Protein AF-A0A8X6FE04-F1 (afdb_monomer_lite)

Foldseek 3Di:
DPPPDDDDDDPVVPVPDDPDDDPPQPDDDDDDWAFPDDDDPPDDGDTDDAFPLPDFAQQLPDKDKDKDWDDDPVRHWADPPDLDFDAALQQFLVDQKDWDADPNRTPDIDGRRNVVVVVCLVPDDPVCQVPQSVLSLHDDWDPPQSVPSDQDPPDPNDTPSSNVRRVQRHRRDIRIHMHHRPTPVSPDPDTHRGD

Organism: Trichonephila clavata (NCBI:txid2740835)

Radius of gyration: 21.27 Å; chains: 1; bounding box: 54×31×67 Å

Sequence (195 aa):
MDSRACACVKSELDLFNVNPVQLSTEDSSFTEIFPVASLSDKTPIEFYVSGSGEHYLDLAHTLLHLQVKIKKRNGTILGAPDQVAPINYLLNTLFSECSVTLNDKQVSSQANYSYRCIFDALLSPRAVQESMLTSGLFYKDAASKHESVELANGSDNINPGYQTRYNICKDSKLIDMIGPLHFDLGNQSKCLINW

pLDDT: mean 88.5, std 8.79, range [52.41, 97.31]

Secondary structure (DSSP, 8-state):
--TTPPP---GGG-TTPPPP---S----------BSS---TTS---B-----SSS-B-STT-EEEEEE----TTSPPP-TT----PPTTHHHHT-SEEEEEETTEEEEEEETHHHHHHHHHHHS-HHHHHTGGGGGT--PPPTT-TT----STT-TT--HHHHHHHHHHGGG--EEEEEE---GGGGSSSPBP--

Structure (mmCIF, N/CA/C/O backbone):
data_AF-A0A8X6FE04-F1
#
_entry.id   AF-A0A8X6FE04-F1
#
loop_
_atom_site.group_PDB
_atom_site.id
_atom_site.type_symbol
_atom_site.label_atom_id
_atom_site.label_alt_id
_atom_site.label_comp_id
_atom_site.label_asym_id
_atom_site.label_entity_id
_atom_site.label_seq_id
_atom_site.pdbx_PDB_ins_code
_atom_site.Cartn_x
_atom_site.Cartn_y
_atom_site.Cartn_z
_atom_site.occupancy
_atom_site.B_iso_or_equiv
_atom_site.auth_seq_id
_atom_site.auth_comp_id
_atom_site.auth_asym_id
_atom_site.auth_atom_id
_atom_site.pdbx_PDB_model_num
ATOM 1 N N . MET A 1 1 ? -13.273 11.107 40.635 1.00 53.75 1 MET A N 1
ATOM 2 C CA . MET A 1 1 ? -12.696 9.918 39.974 1.00 53.75 1 MET A CA 1
ATOM 3 C C . MET A 1 1 ? -13.856 9.103 39.443 1.00 53.75 1 MET A C 1
ATOM 5 O O . MET A 1 1 ? -14.821 8.944 40.181 1.00 53.75 1 MET A O 1
ATOM 9 N N . ASP A 1 2 ? -13.817 8.695 38.174 1.00 61.03 2 ASP A N 1
ATOM 10 C CA . ASP A 1 2 ? -14.866 7.842 37.609 1.00 61.03 2 ASP A CA 1
ATOM 11 C C . ASP A 1 2 ? -14.917 6.534 38.410 1.00 61.03 2 ASP A C 1
ATOM 13 O O . ASP A 1 2 ? -13.903 5.854 38.553 1.00 61.03 2 ASP A O 1
ATOM 17 N N . SER A 1 3 ? -16.088 6.202 38.955 1.00 62.00 3 SER A N 1
ATOM 18 C CA . SER A 1 3 ? -16.337 4.972 39.722 1.00 62.00 3 SER A CA 1
ATOM 19 C C . SER A 1 3 ? -16.039 3.680 38.947 1.00 62.00 3 SER A C 1
ATOM 21 O O . SER A 1 3 ? -16.000 2.609 39.543 1.00 62.00 3 SER A O 1
ATOM 23 N N . ARG A 1 4 ? -15.842 3.777 37.626 1.00 70.44 4 ARG A N 1
ATOM 24 C CA . ARG A 1 4 ? -15.500 2.664 36.730 1.00 70.44 4 ARG A CA 1
ATOM 25 C C . ARG A 1 4 ? -14.011 2.584 36.387 1.00 70.44 4 ARG A C 1
ATOM 27 O O . ARG A 1 4 ? -13.603 1.651 35.702 1.00 70.44 4 ARG A O 1
ATOM 34 N N . ALA A 1 5 ? -13.201 3.556 36.806 1.00 64.31 5 ALA A N 1
ATOM 35 C CA . ALA A 1 5 ? -11.782 3.572 36.481 1.00 64.31 5 ALA A CA 1
ATOM 36 C C . ALA A 1 5 ? -11.020 2.558 37.348 1.00 64.31 5 ALA A C 1
ATOM 38 O O . ALA A 1 5 ? -10.980 2.675 38.572 1.00 64.31 5 ALA A O 1
ATOM 39 N N . CYS A 1 6 ? -10.398 1.570 36.705 1.00 69.00 6 CYS A N 1
ATOM 40 C CA . CYS A 1 6 ? -9.481 0.641 37.360 1.00 69.00 6 CYS A CA 1
ATOM 41 C C . CYS A 1 6 ? -8.106 1.304 37.541 1.00 69.00 6 CYS A C 1
ATOM 43 O O . CYS A 1 6 ? -7.640 2.024 36.655 1.00 69.00 6 CYS A O 1
ATOM 45 N N . ALA A 1 7 ? -7.447 1.058 38.675 1.00 70.56 7 ALA A N 1
ATOM 46 C CA . ALA A 1 7 ? -6.059 1.465 38.867 1.00 70.56 7 ALA A CA 1
ATOM 47 C C . ALA A 1 7 ? -5.170 0.716 37.860 1.00 70.56 7 ALA A C 1
ATOM 49 O O . ALA A 1 7 ? -5.219 -0.510 37.794 1.00 70.56 7 ALA A O 1
ATOM 50 N N . CYS A 1 8 ? -4.373 1.440 37.068 1.00 69.81 8 CYS A N 1
ATOM 51 C CA . CYS A 1 8 ? -3.447 0.830 36.118 1.00 69.81 8 CYS A CA 1
ATOM 52 C C . CYS A 1 8 ? -1.997 0.943 36.602 1.00 69.81 8 CYS A C 1
ATOM 54 O O . CYS A 1 8 ? -1.583 1.952 37.176 1.00 69.81 8 CYS A O 1
ATOM 56 N N . VAL A 1 9 ? -1.224 -0.108 36.342 1.00 74.88 9 VAL A N 1
ATOM 57 C CA . VAL A 1 9 ? 0.238 -0.101 36.397 1.00 74.88 9 VAL A CA 1
ATOM 58 C C . VAL A 1 9 ? 0.730 -0.119 34.953 1.00 74.88 9 VAL A C 1
ATOM 60 O O . VAL A 1 9 ? 0.087 -0.697 34.076 1.00 74.88 9 VAL A O 1
ATOM 63 N N . LYS A 1 10 ? 1.845 0.561 34.679 1.00 77.50 10 LYS A N 1
ATOM 64 C CA . LYS A 1 10 ? 2.490 0.501 33.364 1.00 77.50 10 LYS A CA 1
ATOM 65 C C . LYS A 1 10 ? 2.835 -0.951 33.039 1.00 77.50 10 LYS A C 1
ATOM 67 O O . LYS A 1 10 ? 3.500 -1.596 33.846 1.00 77.50 10 LYS A O 1
ATOM 72 N N . SER A 1 11 ? 2.429 -1.442 31.871 1.00 73.12 11 SER A N 1
ATOM 73 C CA . SER A 1 11 ? 2.645 -2.840 31.476 1.00 73.12 11 SER A CA 1
ATOM 74 C C . SER A 1 11 ? 4.125 -3.232 31.481 1.00 73.12 11 SER A C 1
ATOM 76 O O . SER A 1 11 ? 4.450 -4.377 31.762 1.00 73.12 11 SER A O 1
ATOM 78 N N . GLU A 1 12 ? 5.039 -2.286 31.243 1.00 78.88 12 GLU A N 1
ATOM 79 C CA . GLU A 1 12 ? 6.488 -2.528 31.282 1.00 78.88 12 GLU A CA 1
ATOM 80 C C . GLU A 1 12 ? 7.047 -2.704 32.706 1.00 78.88 12 GLU A C 1
ATOM 82 O O . GLU A 1 12 ? 8.168 -3.179 32.872 1.00 78.88 12 GLU A O 1
ATOM 87 N N . LEU A 1 13 ? 6.292 -2.301 33.735 1.00 82.75 13 LEU A N 1
ATOM 88 C CA . LEU A 1 13 ? 6.661 -2.443 35.148 1.00 82.75 13 LEU A CA 1
ATOM 89 C C . LEU A 1 13 ? 5.996 -3.659 35.809 1.00 82.75 13 LEU A C 1
ATOM 91 O O . LEU A 1 13 ? 6.357 -4.017 36.929 1.00 82.75 13 LEU A O 1
ATOM 95 N N . ASP A 1 14 ? 5.048 -4.299 35.126 1.00 78.94 14 ASP A N 1
ATOM 96 C CA . ASP A 1 14 ? 4.242 -5.397 35.657 1.00 78.94 14 ASP A CA 1
ATOM 97 C C . ASP A 1 14 ? 4.825 -6.769 35.266 1.00 78.94 14 ASP A C 1
ATOM 99 O O . ASP A 1 14 ? 4.223 -7.578 34.563 1.00 78.94 14 ASP A O 1
ATOM 103 N N . LEU A 1 15 ? 6.068 -7.001 35.706 1.00 75.75 15 LEU A N 1
ATOM 104 C CA . LEU A 1 15 ? 6.941 -8.117 35.298 1.00 75.75 15 LEU A CA 1
ATOM 105 C C . LEU A 1 15 ? 6.440 -9.518 35.689 1.00 75.75 15 LEU A C 1
ATOM 107 O O . LEU A 1 15 ? 6.953 -10.512 35.179 1.00 75.75 15 LEU A O 1
ATOM 111 N N . PHE A 1 16 ? 5.488 -9.605 36.617 1.00 82.56 16 PHE A N 1
ATOM 112 C CA . PHE A 1 16 ? 4.991 -10.871 37.165 1.00 82.56 16 PHE A CA 1
ATOM 113 C C . PHE A 1 16 ? 3.541 -11.153 36.784 1.00 82.56 16 PHE A C 1
ATOM 115 O O . PHE A 1 16 ? 2.966 -12.133 37.264 1.00 82.56 16 PHE A O 1
ATOM 122 N N . ASN A 1 17 ? 2.940 -10.302 35.952 1.00 74.31 17 ASN A N 1
ATOM 123 C CA . ASN A 1 17 ? 1.565 -10.505 35.552 1.00 74.31 17 ASN A CA 1
ATOM 124 C C . ASN A 1 17 ? 1.460 -11.695 34.601 1.00 74.31 17 ASN A C 1
ATOM 126 O O . ASN A 1 17 ? 2.276 -11.885 33.696 1.00 74.31 17 ASN A O 1
ATOM 130 N N . VAL A 1 18 ? 0.437 -12.513 34.818 1.00 76.19 18 VAL A N 1
ATOM 131 C CA . VAL A 1 18 ? 0.114 -13.592 33.892 1.00 76.19 18 VAL A CA 1
ATOM 132 C C . VAL A 1 18 ? -0.520 -12.938 32.674 1.00 76.19 18 VAL A C 1
ATOM 134 O O . VAL A 1 18 ? -1.483 -12.187 32.817 1.00 76.19 18 VAL A O 1
ATOM 137 N N . ASN A 1 19 ? 0.018 -13.214 31.484 1.00 70.50 19 ASN A N 1
ATOM 138 C CA . ASN A 1 19 ? -0.519 -12.647 30.251 1.00 70.50 19 ASN A CA 1
ATOM 139 C C . ASN A 1 19 ? -2.020 -12.968 30.147 1.00 70.50 19 ASN A C 1
ATOM 141 O O . ASN A 1 19 ? -2.379 -14.151 30.127 1.00 70.50 19 ASN A O 1
ATOM 145 N N . PRO A 1 20 ? -2.903 -11.954 30.092 1.00 72.81 20 PRO A N 1
ATOM 146 C CA . PRO A 1 20 ? -4.324 -12.193 29.915 1.00 72.81 20 PRO A CA 1
ATOM 147 C C . PRO A 1 20 ? -4.554 -12.862 28.559 1.00 72.81 20 PRO A C 1
ATOM 149 O O . PRO A 1 20 ? -3.910 -12.525 27.566 1.00 72.81 20 PRO A O 1
ATOM 152 N N . VAL A 1 21 ? -5.481 -13.816 28.520 1.00 75.00 21 VAL A N 1
ATOM 153 C CA . VAL A 1 21 ? -5.843 -14.531 27.293 1.00 75.00 21 VAL A CA 1
ATOM 154 C C . VAL A 1 21 ? -7.187 -13.996 26.806 1.00 75.00 21 VAL A C 1
ATOM 156 O O . VAL A 1 21 ? -8.143 -13.927 27.579 1.00 75.00 21 VAL A O 1
ATOM 159 N N . GLN A 1 22 ? -7.262 -13.596 25.538 1.00 74.25 22 GLN A N 1
ATOM 160 C CA . GLN A 1 22 ? -8.504 -13.150 24.904 1.00 74.25 22 GLN A CA 1
ATOM 161 C C . GLN A 1 22 ? -9.416 -14.364 24.682 1.00 74.25 22 GLN A C 1
ATOM 163 O O . GLN A 1 22 ? -9.080 -15.248 23.901 1.00 74.25 22 GLN A O 1
ATOM 168 N N . LEU A 1 23 ? -10.559 -14.405 25.372 1.00 81.94 23 LEU A N 1
ATOM 169 C CA . LEU A 1 23 ? -11.558 -15.482 25.259 1.00 81.94 23 LEU A CA 1
ATOM 170 C C . LEU A 1 23 ? -12.896 -15.010 24.669 1.00 81.94 23 LEU A C 1
ATOM 172 O O . LEU A 1 23 ? -13.788 -15.820 24.458 1.00 81.94 23 LEU A O 1
ATOM 176 N N . SER A 1 24 ? -13.060 -13.703 24.456 1.00 82.12 24 SER A N 1
ATOM 177 C CA . SER A 1 24 ? -14.331 -13.093 24.048 1.00 82.12 24 SER A CA 1
ATOM 178 C C . SER A 1 24 ? -14.533 -13.008 22.537 1.00 82.12 24 SER A C 1
ATOM 180 O O . SER A 1 24 ? -15.665 -12.862 22.088 1.00 82.12 24 SER A O 1
ATOM 182 N N . THR A 1 25 ? -13.459 -13.058 21.748 1.00 83.19 25 THR A N 1
ATOM 183 C CA . THR A 1 25 ? -13.551 -13.092 20.285 1.00 83.19 25 THR A CA 1
ATOM 184 C C . THR A 1 25 ? -13.790 -14.534 19.851 1.00 83.19 25 THR A C 1
ATOM 186 O O . THR A 1 25 ? -12.895 -15.364 19.985 1.00 83.19 25 THR A O 1
ATOM 189 N N . GLU A 1 26 ? -14.994 -14.825 19.360 1.00 84.12 26 GLU A N 1
ATOM 190 C CA . GLU A 1 26 ? -15.377 -16.173 18.919 1.00 84.12 26 GLU A CA 1
ATOM 191 C C . GLU A 1 26 ? -14.890 -16.481 17.497 1.00 84.12 26 GLU A C 1
ATOM 193 O O . GLU A 1 26 ? -14.401 -17.581 17.247 1.00 84.12 26 GLU A O 1
ATOM 198 N N . ASP A 1 27 ? -14.984 -15.508 16.584 1.00 86.94 27 ASP A N 1
ATOM 199 C CA . ASP A 1 27 ? -14.570 -15.646 15.186 1.00 86.94 27 ASP A CA 1
ATOM 200 C C . ASP A 1 27 ? -14.151 -14.294 14.573 1.00 86.94 27 ASP A C 1
ATOM 202 O O . ASP A 1 27 ? -14.493 -13.223 15.087 1.00 86.94 27 ASP A O 1
ATOM 206 N N . SER A 1 28 ? -13.395 -14.345 13.476 1.00 88.56 28 SER A N 1
ATOM 207 C CA . SER A 1 28 ? -12.979 -13.193 12.671 1.00 88.56 28 SER A CA 1
ATOM 208 C C . SER A 1 28 ? -12.889 -13.590 11.198 1.00 88.56 28 SER A C 1
ATOM 210 O O . SER A 1 28 ? -12.320 -14.624 10.853 1.00 88.56 28 SER A O 1
ATOM 212 N N . SER A 1 29 ? -13.426 -12.751 10.313 1.00 91.31 29 SER A N 1
ATOM 213 C CA . SER A 1 29 ? -13.412 -12.992 8.870 1.00 91.31 29 SER A CA 1
ATOM 214 C C . SER A 1 29 ? -13.146 -11.712 8.081 1.00 91.31 29 SER A C 1
ATOM 216 O O . SER A 1 29 ? -13.394 -10.601 8.550 1.00 91.31 29 SER A O 1
ATOM 218 N N . PHE A 1 30 ? -12.635 -11.878 6.860 1.00 92.12 30 PHE A N 1
ATOM 219 C CA . PHE A 1 30 ? -12.485 -10.793 5.894 1.00 92.12 30 PHE A CA 1
ATOM 220 C C . PHE A 1 30 ? -13.677 -10.779 4.941 1.00 92.12 30 PHE A C 1
ATOM 222 O O . PHE A 1 30 ? -14.081 -11.820 4.426 1.00 92.12 30 PHE A O 1
ATOM 229 N N . THR A 1 31 ? -14.203 -9.586 4.671 1.00 91.38 31 THR A N 1
ATOM 230 C CA . THR A 1 31 ? -15.221 -9.361 3.640 1.00 91.38 31 THR A CA 1
ATOM 231 C C . THR A 1 31 ? -14.612 -8.535 2.516 1.00 91.38 31 THR A C 1
ATOM 233 O O . THR A 1 31 ? -14.024 -7.485 2.767 1.00 91.38 31 THR A O 1
ATOM 236 N N . GLU A 1 32 ? -14.746 -9.010 1.280 1.00 93.75 32 GLU A N 1
ATOM 237 C CA . GLU A 1 32 ? -14.283 -8.287 0.097 1.00 93.75 32 GLU A CA 1
ATOM 238 C C . GLU A 1 32 ? -15.296 -7.209 -0.301 1.00 93.75 32 GLU A C 1
ATOM 240 O O . GLU A 1 32 ? -16.501 -7.457 -0.360 1.00 93.75 32 GLU A O 1
ATOM 245 N N . ILE A 1 33 ? -14.800 -5.999 -0.566 1.00 94.38 33 ILE A N 1
ATOM 246 C CA . ILE A 1 33 ? -15.620 -4.836 -0.906 1.00 94.38 33 ILE A CA 1
ATOM 247 C C . ILE A 1 33 ? -15.058 -4.211 -2.175 1.00 94.38 33 ILE A C 1
ATOM 249 O O . ILE A 1 33 ? -13.892 -3.822 -2.232 1.00 94.38 33 ILE A O 1
ATOM 253 N N . PHE A 1 34 ? -15.907 -4.102 -3.192 1.00 95.31 34 PHE A N 1
ATOM 254 C CA . PHE A 1 34 ? -15.539 -3.510 -4.472 1.00 95.31 34 PHE A CA 1
ATOM 255 C C . PHE A 1 34 ? -15.791 -1.995 -4.484 1.00 95.31 34 PHE A C 1
ATOM 257 O O . PHE A 1 34 ? -16.635 -1.502 -3.729 1.00 95.31 34 PHE A O 1
ATOM 264 N N . PRO A 1 35 ? -15.093 -1.243 -5.355 1.00 95.69 35 PRO A N 1
ATOM 265 C CA . PRO A 1 35 ? -15.363 0.175 -5.546 1.00 95.69 35 PRO A CA 1
ATOM 266 C C . PRO A 1 35 ? -16.817 0.436 -5.952 1.00 95.69 35 PRO A C 1
ATOM 268 O O . PRO A 1 35 ? -17.393 -0.303 -6.753 1.00 95.69 35 PRO A O 1
ATOM 271 N N . VAL A 1 36 ? -17.392 1.529 -5.451 1.00 94.25 36 VAL A N 1
ATOM 272 C CA . VAL A 1 36 ? -18.778 1.939 -5.746 1.00 94.25 36 VAL A CA 1
ATOM 273 C C . VAL A 1 36 ? -18.950 2.319 -7.220 1.00 94.25 36 VAL A C 1
ATOM 275 O O . VAL A 1 36 ? -20.005 2.097 -7.814 1.00 94.25 36 VAL A O 1
ATOM 278 N N . ALA A 1 37 ? -17.905 2.886 -7.822 1.00 92.56 37 ALA A N 1
ATOM 279 C CA . ALA A 1 37 ? -17.897 3.351 -9.201 1.00 92.56 37 ALA A CA 1
ATOM 280 C C . ALA A 1 37 ? -16.728 2.755 -9.995 1.00 92.56 37 ALA A C 1
ATOM 282 O O . ALA A 1 37 ? -15.725 2.301 -9.445 1.00 92.56 37 ALA A O 1
ATOM 283 N N . SER A 1 38 ? -16.851 2.790 -11.324 1.00 91.12 38 SER A N 1
ATOM 284 C CA . SER A 1 38 ? -15.743 2.446 -12.217 1.00 91.12 38 SER A CA 1
ATOM 285 C C . SER A 1 38 ? -14.569 3.409 -12.037 1.00 91.12 38 SER A C 1
ATOM 287 O O . SER A 1 38 ? -14.759 4.610 -11.850 1.00 91.12 38 SER A O 1
ATOM 289 N N . LEU A 1 39 ? -13.353 2.874 -12.141 1.00 90.19 39 LEU A N 1
ATOM 290 C CA . LEU A 1 39 ? -12.123 3.644 -11.985 1.00 90.19 39 LEU A CA 1
ATOM 291 C C . LEU A 1 39 ? -12.007 4.721 -13.073 1.00 90.19 39 LEU A C 1
ATOM 293 O O . LEU A 1 39 ? -12.231 4.449 -14.255 1.00 90.19 39 LEU A O 1
ATOM 297 N N . SER A 1 40 ? -11.620 5.934 -12.678 1.00 88.81 40 SER A N 1
ATOM 298 C CA . SER A 1 40 ? -11.332 7.034 -13.597 1.00 88.81 40 SER A CA 1
ATOM 299 C C . SER A 1 40 ? -10.115 7.828 -13.129 1.00 88.81 40 SER A C 1
ATOM 301 O O . SER A 1 40 ? -9.838 7.898 -11.935 1.00 88.81 40 SER A O 1
ATOM 303 N N . ASP A 1 41 ? -9.415 8.479 -14.058 1.00 81.69 41 ASP A N 1
ATOM 304 C CA . ASP A 1 41 ? -8.186 9.229 -13.754 1.00 81.69 41 ASP A CA 1
ATOM 305 C C . ASP A 1 41 ? -8.419 10.488 -12.892 1.00 81.69 41 ASP A C 1
ATOM 307 O O . ASP A 1 41 ? -7.462 11.123 -12.454 1.00 81.69 41 ASP A O 1
ATOM 311 N N . LYS A 1 42 ? -9.678 10.909 -12.705 1.00 83.69 42 LYS A N 1
ATOM 312 C CA . LYS A 1 42 ? -10.037 12.188 -12.065 1.00 83.69 42 LYS A CA 1
ATOM 313 C C . LYS A 1 42 ? -10.880 12.040 -10.805 1.00 83.69 42 LYS A C 1
ATOM 315 O O . LYS A 1 42 ? -11.165 13.050 -10.166 1.00 83.69 42 LYS A O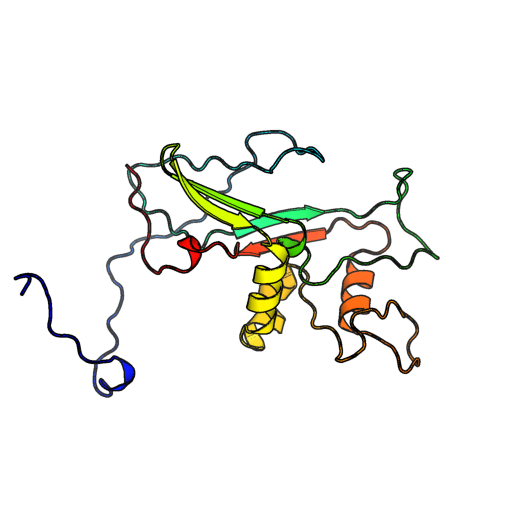 1
ATOM 320 N N . THR A 1 43 ? -11.314 10.829 -10.477 1.00 88.50 43 THR A N 1
ATOM 321 C CA . THR A 1 43 ? -12.192 10.578 -9.333 1.00 88.50 43 THR A CA 1
ATOM 322 C C . THR A 1 43 ? -11.472 9.726 -8.299 1.00 88.50 43 THR A C 1
ATOM 324 O O . THR A 1 43 ? -10.705 8.839 -8.678 1.00 88.50 43 THR A O 1
ATOM 327 N N . PRO A 1 44 ? -11.718 9.958 -7.002 1.00 92.00 44 PRO A N 1
ATOM 328 C CA . PRO A 1 44 ? -11.240 9.050 -5.971 1.00 92.00 44 PRO A CA 1
ATOM 329 C C . PRO A 1 44 ? -11.829 7.647 -6.172 1.00 92.00 44 PRO A C 1
ATOM 331 O O . PRO A 1 44 ? -12.886 7.474 -6.785 1.00 92.00 44 PRO A O 1
ATOM 334 N N . ILE A 1 45 ? -11.127 6.641 -5.651 1.00 94.69 45 ILE A N 1
ATOM 335 C CA . ILE A 1 45 ? -11.669 5.288 -5.532 1.00 94.69 45 ILE A CA 1
ATOM 336 C C . ILE A 1 45 ? -12.444 5.241 -4.221 1.00 94.69 45 ILE A C 1
ATOM 338 O O . ILE A 1 45 ? -11.859 5.359 -3.147 1.00 94.69 45 ILE A O 1
ATOM 342 N N . GLU A 1 46 ? -13.759 5.093 -4.322 1.00 95.00 46 GLU A N 1
ATOM 343 C CA . GLU A 1 46 ? -14.653 5.094 -3.170 1.00 95.00 46 GLU A CA 1
ATOM 344 C C . GLU A 1 46 ? -15.119 3.676 -2.859 1.00 95.00 46 GLU A C 1
ATOM 346 O O . GLU A 1 46 ? -15.572 2.948 -3.745 1.00 95.00 46 GLU A O 1
ATOM 351 N N . PHE A 1 47 ? -15.030 3.308 -1.584 1.00 94.75 47 PHE A N 1
ATOM 352 C CA . PHE A 1 47 ? -15.531 2.049 -1.051 1.00 94.75 47 PHE A CA 1
ATOM 353 C C . PHE A 1 47 ? -16.639 2.353 -0.053 1.00 94.75 47 PHE A C 1
ATOM 355 O O . PHE A 1 47 ? -16.472 3.193 0.832 1.00 94.75 47 PHE A O 1
ATOM 362 N N . TYR A 1 48 ? -17.765 1.656 -0.188 1.00 93.44 48 TYR A N 1
ATOM 363 C CA . TYR A 1 48 ? -18.863 1.741 0.763 1.00 93.44 48 TYR A CA 1
ATOM 364 C C . TYR A 1 48 ? -18.902 0.468 1.599 1.00 93.44 48 TYR A C 1
ATOM 366 O O . TYR A 1 48 ? -19.157 -0.619 1.082 1.00 93.44 48 TYR A O 1
ATOM 374 N N . VAL A 1 49 ? -18.633 0.614 2.894 1.00 90.50 49 VAL A N 1
ATOM 375 C CA . VAL A 1 49 ? -18.634 -0.493 3.848 1.00 90.50 49 VAL A CA 1
ATOM 376 C C . VAL A 1 49 ? -19.920 -0.424 4.658 1.00 90.50 49 VAL A C 1
ATOM 378 O O . VAL A 1 49 ? -20.061 0.423 5.538 1.00 90.50 49 VAL A O 1
ATOM 381 N N . SER A 1 50 ? -20.887 -1.278 4.318 1.00 85.25 50 SER A N 1
ATOM 382 C CA . SER A 1 50 ? -22.185 -1.313 4.992 1.00 85.25 50 SER A CA 1
ATOM 383 C C . SER A 1 50 ? -22.096 -1.978 6.357 1.00 85.25 50 SER A C 1
ATOM 385 O O . SER A 1 50 ? -21.372 -2.962 6.539 1.00 85.25 50 SER A O 1
ATOM 387 N N . GLY A 1 51 ? -22.904 -1.488 7.292 1.00 75.75 51 GLY A N 1
ATOM 388 C CA . GLY A 1 51 ? -23.002 -2.097 8.600 1.00 75.75 51 GLY A CA 1
ATOM 389 C C . GLY A 1 51 ? -23.777 -3.411 8.623 1.00 75.75 51 GLY A C 1
ATOM 390 O O . GLY A 1 51 ? -24.833 -3.490 8.007 1.00 75.75 51 GLY A O 1
ATOM 391 N N . SER A 1 52 ? -23.278 -4.435 9.329 1.00 72.69 52 SER A N 1
ATOM 392 C CA . SER A 1 52 ? -24.008 -5.701 9.520 1.00 72.69 52 SER A CA 1
ATOM 393 C C . SER A 1 52 ? -24.856 -5.736 10.796 1.00 72.69 52 SER A C 1
ATOM 395 O O . SER A 1 52 ? -25.668 -6.640 10.945 1.00 72.69 52 SER A O 1
ATOM 397 N N . GLY A 1 53 ? -24.663 -4.799 11.735 1.00 76.44 53 GLY A N 1
ATOM 398 C CA . GLY A 1 53 ? -25.352 -4.763 13.037 1.00 76.44 53 GLY A CA 1
ATOM 399 C C . GLY A 1 53 ? -24.905 -5.836 14.044 1.00 76.44 53 GLY A C 1
ATOM 400 O O . GLY A 1 53 ? -25.090 -5.674 15.247 1.00 76.44 53 GLY A O 1
ATOM 401 N N . GLU A 1 54 ? -24.295 -6.922 13.566 1.00 82.50 54 GLU A N 1
ATOM 402 C CA . GLU A 1 54 ? -23.926 -8.095 14.372 1.00 82.50 54 GLU A CA 1
ATOM 403 C C . GLU A 1 54 ? -22.420 -8.199 14.633 1.00 82.50 54 GLU A C 1
ATOM 405 O O . GLU A 1 54 ? -21.992 -8.806 15.616 1.00 82.50 54 GLU A O 1
ATOM 410 N N . HIS A 1 55 ? -21.600 -7.600 13.764 1.00 86.44 55 HIS A N 1
ATOM 411 C CA . HIS A 1 55 ? -20.146 -7.709 13.832 1.00 86.44 55 HIS A CA 1
ATOM 412 C C . HIS A 1 55 ? -19.484 -6.357 14.055 1.00 86.44 55 HIS A C 1
ATOM 414 O O . HIS A 1 55 ? -19.871 -5.331 13.490 1.00 86.44 55 HIS A O 1
ATOM 420 N N . TYR A 1 56 ? -18.428 -6.390 14.861 1.00 88.44 56 TYR A N 1
ATOM 421 C CA . TYR A 1 56 ? -17.519 -5.270 15.004 1.00 88.44 56 TYR A CA 1
ATOM 422 C C . TYR A 1 56 ? -16.651 -5.138 13.759 1.00 88.44 56 TYR A C 1
ATOM 424 O O . TYR A 1 56 ? -16.218 -6.137 13.185 1.00 88.44 56 TYR A O 1
ATOM 432 N N . LEU A 1 57 ? -16.360 -3.899 13.375 1.00 89.69 57 LEU A N 1
ATOM 433 C CA . LEU A 1 57 ? -15.490 -3.620 12.245 1.00 89.69 57 LEU A CA 1
ATOM 434 C C . LEU A 1 57 ? -14.070 -3.331 12.731 1.00 89.69 57 LEU A C 1
ATOM 436 O O . LEU A 1 57 ? -13.828 -2.345 13.434 1.00 89.69 57 LEU A O 1
ATOM 440 N N . ASP A 1 58 ? -13.132 -4.201 12.370 1.00 90.25 58 ASP A N 1
ATOM 441 C CA . ASP A 1 58 ? -11.720 -4.028 12.688 1.00 90.25 58 ASP A CA 1
ATOM 442 C C . ASP A 1 58 ? -11.011 -3.219 11.595 1.00 90.25 58 ASP A C 1
ATOM 444 O O . ASP A 1 58 ? -10.665 -3.721 10.527 1.00 90.25 58 ASP A O 1
ATOM 448 N N . LEU A 1 59 ? -10.791 -1.937 11.880 1.00 89.88 59 LEU A N 1
ATOM 449 C CA . LEU A 1 59 ? -10.123 -1.031 10.953 1.00 89.88 59 LEU A CA 1
ATOM 450 C C . LEU A 1 59 ? -8.622 -1.291 10.825 1.00 89.88 59 LEU A C 1
ATOM 452 O O . LEU A 1 59 ? -8.059 -0.984 9.774 1.00 89.88 59 LEU A O 1
ATOM 456 N N . ALA A 1 60 ? -7.981 -1.859 11.849 1.00 88.75 60 ALA A N 1
ATOM 457 C CA . ALA A 1 60 ? -6.547 -2.143 11.813 1.00 88.75 60 ALA A CA 1
ATOM 458 C C . ALA A 1 60 ? -6.215 -3.223 10.774 1.00 88.75 60 ALA A C 1
ATOM 460 O O . ALA A 1 60 ? -5.140 -3.207 10.176 1.00 88.75 60 ALA A O 1
ATOM 461 N N . HIS A 1 61 ? -7.173 -4.109 10.499 1.00 90.31 61 HIS A N 1
ATOM 462 C CA . HIS A 1 61 ? -7.081 -5.148 9.478 1.00 90.31 61 HIS A CA 1
ATOM 463 C C . HIS A 1 61 ? -7.844 -4.782 8.192 1.00 90.31 61 HIS A C 1
ATOM 465 O O . HIS A 1 61 ? -8.361 -5.650 7.495 1.00 90.31 61 HIS A O 1
ATOM 471 N N . THR A 1 62 ? -7.892 -3.495 7.829 1.00 92.50 62 THR A N 1
ATOM 472 C CA . THR A 1 62 ? -8.382 -3.071 6.506 1.00 92.50 62 THR A CA 1
ATOM 473 C C . THR A 1 62 ? -7.266 -3.182 5.470 1.00 92.50 62 THR A C 1
ATOM 475 O O . THR A 1 62 ? -6.275 -2.449 5.528 1.00 92.50 62 THR A O 1
ATOM 478 N N . LEU A 1 63 ? -7.436 -4.083 4.502 1.00 94.88 63 LEU A N 1
ATOM 479 C CA . LEU A 1 63 ? -6.478 -4.311 3.421 1.00 94.88 63 LEU A CA 1
ATOM 480 C C . LEU A 1 63 ? -7.006 -3.749 2.098 1.00 94.88 63 LEU A C 1
ATOM 482 O O . LEU A 1 63 ? -8.138 -4.020 1.707 1.00 94.88 63 LEU A O 1
ATOM 486 N N . LEU A 1 64 ? -6.163 -3.001 1.390 1.00 95.56 64 LEU A N 1
ATOM 487 C CA . LEU A 1 64 ? -6.404 -2.587 0.015 1.00 95.56 64 LEU A CA 1
ATOM 488 C C . LEU A 1 64 ? -5.803 -3.622 -0.935 1.00 95.56 64 LEU A C 1
ATOM 490 O O . LEU A 1 64 ? -4.609 -3.910 -0.859 1.00 95.56 64 LEU A O 1
ATOM 494 N N . HIS A 1 65 ? -6.620 -4.122 -1.858 1.00 96.56 65 HIS A N 1
ATOM 495 C CA . HIS A 1 65 ? -6.201 -4.959 -2.979 1.00 96.56 65 HIS A CA 1
ATOM 496 C C . HIS A 1 65 ? -6.219 -4.147 -4.278 1.00 96.56 65 HIS A C 1
ATOM 498 O O . HIS A 1 65 ? -7.194 -3.452 -4.564 1.00 96.56 65 HIS A O 1
ATOM 504 N N . LEU A 1 66 ? -5.138 -4.208 -5.058 1.00 95.38 66 LEU A N 1
ATOM 505 C CA . LEU A 1 66 ? -5.017 -3.531 -6.348 1.00 95.38 66 LEU A CA 1
ATOM 506 C C . LEU A 1 66 ? -4.339 -4.420 -7.383 1.00 95.38 66 LEU A C 1
ATOM 508 O O . LEU A 1 66 ? -3.264 -4.972 -7.152 1.00 95.38 66 LEU A O 1
ATOM 512 N N . GLN A 1 67 ? -4.904 -4.426 -8.588 1.00 95.62 67 GLN A N 1
ATOM 513 C CA . GLN A 1 67 ? -4.271 -4.998 -9.770 1.00 95.62 67 GLN A CA 1
ATOM 514 C C . GLN A 1 67 ? -3.861 -3.890 -10.739 1.00 95.62 67 GLN A C 1
ATOM 516 O O . GLN A 1 67 ? -4.697 -3.139 -11.241 1.00 95.62 67 GLN A O 1
ATOM 521 N N . VAL A 1 68 ? -2.561 -3.781 -11.018 1.00 94.38 68 VAL A N 1
ATOM 522 C CA . VAL A 1 68 ? -1.990 -2.686 -11.818 1.00 94.38 68 VAL A CA 1
ATOM 523 C C . VAL A 1 68 ? -1.165 -3.234 -12.978 1.00 94.38 68 VAL A C 1
ATOM 525 O O . VAL A 1 68 ? -0.503 -4.265 -12.878 1.00 94.38 68 VAL A O 1
ATOM 528 N N . LYS A 1 69 ? -1.193 -2.527 -14.111 1.00 94.75 69 LYS A N 1
ATOM 529 C CA . LYS A 1 69 ? -0.365 -2.818 -15.284 1.00 94.75 69 LYS A CA 1
ATOM 530 C C . LYS A 1 69 ? 0.203 -1.527 -15.860 1.00 94.75 69 LYS A C 1
ATOM 532 O O . LYS A 1 69 ? -0.553 -0.642 -16.249 1.00 94.75 69 LYS A O 1
ATOM 537 N N . ILE A 1 70 ? 1.525 -1.449 -15.984 1.00 93.88 70 ILE A N 1
ATOM 538 C CA . ILE A 1 70 ? 2.204 -0.292 -16.580 1.00 93.88 70 ILE A CA 1
ATOM 539 C C . ILE A 1 70 ? 2.269 -0.480 -18.096 1.00 93.88 70 ILE A C 1
ATOM 541 O O . ILE A 1 70 ? 2.729 -1.517 -18.569 1.00 93.88 70 ILE A O 1
ATOM 545 N N . LYS A 1 71 ? 1.813 0.510 -18.866 1.00 94.62 71 LYS A N 1
ATOM 546 C CA . LYS A 1 71 ? 1.847 0.528 -20.339 1.00 94.62 71 LYS A CA 1
ATOM 547 C C . LYS A 1 71 ? 2.463 1.830 -20.839 1.00 94.62 71 LYS A C 1
ATOM 549 O O . LYS A 1 71 ? 2.527 2.817 -20.110 1.00 94.62 71 LYS A O 1
ATOM 554 N N . LYS A 1 72 ? 2.874 1.850 -22.106 1.00 93.50 72 LYS A N 1
ATOM 555 C CA . LYS A 1 72 ? 3.263 3.092 -22.782 1.00 93.50 72 LYS A CA 1
ATOM 556 C C . LYS A 1 72 ? 2.048 4.001 -22.976 1.00 93.50 72 LYS A C 1
ATOM 558 O O . LYS A 1 72 ? 0.908 3.540 -23.009 1.00 93.50 72 LYS A O 1
ATOM 563 N N . ARG A 1 73 ? 2.296 5.294 -23.210 1.00 92.19 73 ARG A N 1
ATOM 564 C CA . ARG A 1 73 ? 1.245 6.298 -23.466 1.00 92.19 73 ARG A CA 1
ATOM 565 C C . ARG A 1 73 ? 0.321 5.941 -24.640 1.00 92.19 73 ARG A C 1
ATOM 567 O O . ARG A 1 73 ? -0.851 6.286 -24.619 1.00 92.19 73 ARG A O 1
ATOM 574 N N . ASN A 1 74 ? 0.838 5.255 -25.655 1.00 92.44 74 ASN A N 1
ATOM 575 C CA . ASN A 1 74 ? 0.073 4.780 -26.815 1.00 92.44 74 ASN A CA 1
ATOM 576 C C . ASN A 1 74 ? -0.687 3.458 -26.549 1.00 92.44 74 ASN A C 1
ATOM 578 O O . ASN A 1 74 ? -1.238 2.878 -27.480 1.00 92.44 74 ASN A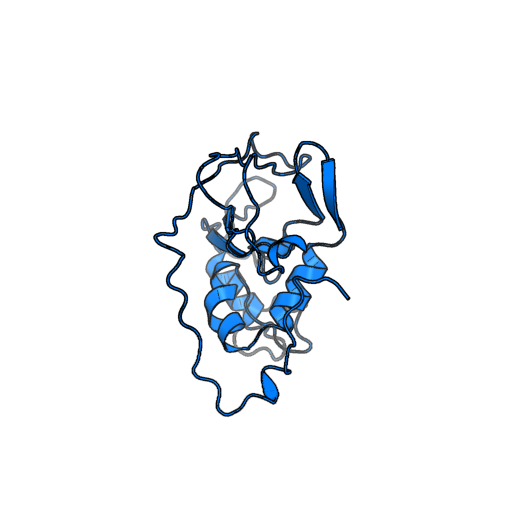 O 1
ATOM 582 N N . GLY A 1 75 ? -0.680 2.949 -25.313 1.00 91.06 75 GLY A N 1
ATOM 583 C CA . GLY A 1 75 ? -1.361 1.718 -24.910 1.00 91.06 75 GLY A CA 1
ATOM 584 C C . GLY A 1 75 ? -0.611 0.422 -25.226 1.00 91.06 75 GLY A C 1
ATOM 585 O O . GLY A 1 75 ? -1.089 -0.650 -24.843 1.00 91.06 75 GLY A O 1
ATOM 586 N N . THR A 1 76 ? 0.555 0.481 -25.878 1.00 93.94 76 THR A N 1
ATOM 587 C CA . THR A 1 76 ? 1.353 -0.720 -26.158 1.00 93.94 76 THR A CA 1
ATOM 588 C C . THR A 1 76 ? 2.082 -1.208 -24.909 1.00 93.94 76 THR A C 1
ATOM 590 O O . THR A 1 76 ? 2.329 -0.446 -23.968 1.00 93.94 76 THR A O 1
ATOM 593 N N . ILE A 1 77 ? 2.450 -2.488 -24.914 1.00 94.62 77 ILE A N 1
ATOM 594 C CA . ILE A 1 77 ? 3.242 -3.086 -23.839 1.00 94.62 77 ILE A CA 1
ATOM 595 C C . ILE A 1 77 ? 4.645 -2.471 -23.768 1.00 94.62 77 ILE A C 1
ATOM 597 O O . ILE A 1 77 ? 5.164 -1.958 -24.765 1.00 94.62 77 ILE A O 1
ATOM 601 N N . LEU A 1 78 ? 5.239 -2.517 -22.579 1.00 91.88 78 LEU A N 1
ATOM 602 C CA . LEU A 1 78 ? 6.659 -2.261 -22.369 1.00 91.88 78 LEU A CA 1
ATOM 603 C C . LEU A 1 78 ? 7.477 -3.387 -23.016 1.00 91.88 78 LEU A C 1
ATOM 605 O O . LEU A 1 78 ? 7.026 -4.528 -23.077 1.00 91.88 78 LEU A O 1
ATOM 609 N N . GLY A 1 79 ? 8.674 -3.070 -23.488 1.00 87.75 79 GLY A N 1
ATOM 610 C CA . GLY A 1 79 ? 9.649 -4.036 -23.992 1.00 87.75 79 GLY A CA 1
ATOM 611 C C . GLY A 1 79 ? 11.029 -3.395 -24.067 1.00 87.75 79 GLY A C 1
ATOM 612 O O . GLY A 1 79 ? 11.166 -2.204 -23.812 1.00 87.75 79 GLY A O 1
ATOM 613 N N . ALA A 1 80 ? 12.076 -4.138 -24.425 1.00 81.81 80 ALA A N 1
ATOM 614 C CA . ALA A 1 80 ? 13.389 -3.518 -24.622 1.00 81.81 80 ALA A CA 1
ATOM 615 C C . ALA A 1 80 ? 13.296 -2.412 -25.702 1.00 81.81 80 ALA A C 1
ATOM 617 O O . ALA A 1 80 ? 12.742 -2.680 -26.773 1.00 81.81 80 ALA A O 1
ATOM 618 N N . PRO A 1 81 ? 13.807 -1.184 -25.470 1.00 84.38 81 PRO A N 1
ATOM 619 C CA . PRO A 1 81 ? 14.699 -0.741 -24.388 1.00 84.38 81 PRO A CA 1
ATOM 620 C C . PRO A 1 81 ? 14.024 0.045 -23.233 1.00 84.38 81 PRO A C 1
ATOM 622 O O . PRO A 1 81 ? 14.701 0.815 -22.557 1.00 84.38 81 PRO A O 1
ATOM 625 N N . ASP A 1 82 ? 12.717 -0.085 -22.997 1.00 88.62 82 ASP A N 1
ATOM 626 C CA . ASP A 1 82 ? 12.002 0.675 -21.961 1.00 88.62 82 ASP A CA 1
ATOM 627 C C . ASP A 1 82 ? 12.456 0.278 -20.540 1.00 88.62 82 ASP A C 1
ATOM 629 O O . ASP A 1 82 ? 12.149 -0.809 -20.052 1.00 88.62 82 ASP A O 1
ATOM 633 N N . GLN A 1 83 ? 13.143 1.184 -19.841 1.00 89.38 83 GLN A N 1
ATOM 634 C CA . GLN A 1 83 ? 13.577 1.003 -18.450 1.00 89.38 83 GLN A CA 1
ATOM 635 C C . GLN A 1 83 ? 12.640 1.761 -17.506 1.00 89.38 83 GLN A C 1
ATOM 637 O O . GLN A 1 83 ? 12.918 2.882 -17.087 1.00 89.38 83 GLN A O 1
ATOM 642 N N . VAL A 1 84 ? 11.474 1.174 -17.230 1.00 90.88 84 VAL A N 1
ATOM 643 C CA . VAL A 1 84 ? 10.428 1.804 -16.412 1.00 90.88 84 VAL A CA 1
ATOM 644 C C . VAL A 1 84 ? 10.073 0.902 -15.239 1.00 90.88 84 VAL A C 1
ATOM 646 O O . VAL A 1 84 ? 9.742 -0.268 -15.421 1.00 90.88 84 VAL A O 1
ATOM 649 N N . ALA A 1 85 ? 10.100 1.467 -14.036 1.00 92.94 85 ALA A N 1
ATOM 650 C CA . ALA A 1 85 ? 9.633 0.829 -12.815 1.00 92.94 85 ALA A CA 1
ATOM 651 C C . ALA A 1 85 ? 8.870 1.852 -11.964 1.00 92.94 85 ALA A C 1
ATOM 653 O O . ALA A 1 85 ? 9.148 3.051 -12.064 1.00 92.94 85 ALA A O 1
ATOM 654 N N . PRO A 1 86 ? 7.918 1.406 -11.134 1.00 93.56 86 PRO A N 1
ATOM 655 C CA . PRO A 1 86 ? 7.216 2.293 -10.225 1.00 93.56 86 PRO A CA 1
ATOM 656 C C . PRO A 1 86 ? 8.129 2.793 -9.101 1.00 93.56 86 PRO A C 1
ATOM 658 O O . PRO A 1 86 ? 9.147 2.175 -8.754 1.00 93.56 86 PRO A O 1
ATOM 661 N N . ILE A 1 87 ? 7.704 3.899 -8.490 1.00 92.88 87 ILE A N 1
ATOM 662 C CA . ILE A 1 87 ? 8.250 4.368 -7.218 1.00 92.88 87 ILE A CA 1
ATOM 663 C C . ILE A 1 87 ? 8.064 3.296 -6.133 1.00 92.88 87 ILE A C 1
ATOM 665 O O . ILE A 1 87 ? 7.232 2.393 -6.253 1.00 92.88 87 ILE A O 1
ATOM 669 N N . ASN A 1 88 ? 8.884 3.364 -5.086 1.00 95.19 88 ASN A N 1
ATOM 670 C CA . ASN A 1 88 ? 8.823 2.407 -3.995 1.00 95.19 88 ASN A CA 1
ATOM 671 C C . ASN A 1 88 ? 7.439 2.405 -3.314 1.00 95.19 88 ASN A C 1
ATOM 673 O O . ASN A 1 88 ? 6.790 3.447 -3.197 1.00 95.19 88 ASN A O 1
ATOM 677 N N . TYR A 1 89 ? 7.010 1.230 -2.852 1.00 96.25 89 TYR A N 1
ATOM 678 C CA . TYR A 1 89 ? 5.736 1.014 -2.160 1.00 96.25 89 TYR A CA 1
ATOM 679 C C . TYR A 1 89 ? 4.484 1.436 -2.943 1.00 96.25 89 TYR A C 1
ATOM 681 O O . TYR A 1 89 ? 3.590 2.097 -2.409 1.00 96.25 89 TYR A O 1
ATOM 689 N N . LEU A 1 90 ? 4.447 1.055 -4.226 1.00 96.44 90 LEU A N 1
ATOM 690 C CA . LEU A 1 90 ? 3.435 1.472 -5.200 1.00 96.44 90 LEU A CA 1
ATOM 691 C C . LEU A 1 90 ? 1.995 1.373 -4.681 1.00 96.44 90 LEU A C 1
ATOM 693 O O . LEU A 1 90 ? 1.214 2.282 -4.947 1.00 96.44 90 LEU A O 1
ATOM 697 N N . LEU A 1 91 ? 1.647 0.307 -3.947 1.00 96.69 91 LEU A N 1
ATOM 698 C CA . LEU A 1 91 ? 0.287 0.083 -3.434 1.00 96.69 91 LEU A CA 1
ATOM 699 C C . LEU A 1 91 ? -0.279 1.315 -2.715 1.00 96.69 91 LEU A C 1
ATOM 701 O O . LEU A 1 91 ? -1.440 1.660 -2.908 1.00 96.69 91 LEU A O 1
ATOM 705 N N . ASN A 1 92 ? 0.549 1.982 -1.910 1.00 95.12 92 ASN A N 1
ATOM 706 C CA . ASN A 1 92 ? 0.135 3.113 -1.090 1.00 95.12 92 ASN A CA 1
ATOM 707 C C . ASN A 1 92 ? 0.612 4.461 -1.647 1.00 95.12 92 ASN A C 1
ATOM 709 O O . ASN A 1 92 ? -0.079 5.468 -1.503 1.00 95.12 92 ASN A O 1
ATOM 713 N N . THR A 1 93 ? 1.765 4.507 -2.322 1.00 95.44 93 THR A N 1
ATOM 714 C CA . THR A 1 93 ? 2.303 5.757 -2.888 1.00 95.44 93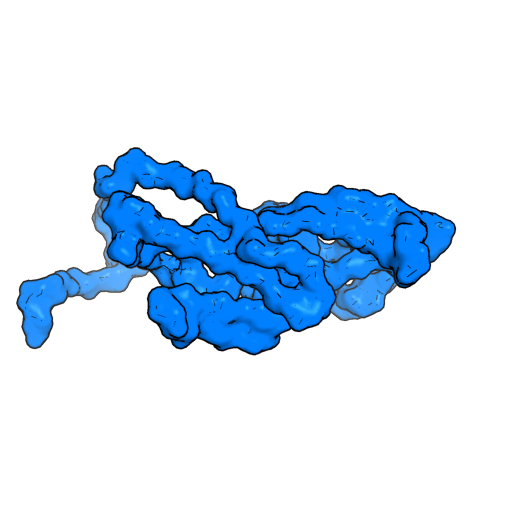 THR A CA 1
ATOM 715 C C . THR A 1 93 ? 1.585 6.217 -4.158 1.00 95.44 93 THR A C 1
ATOM 717 O O . THR A 1 93 ? 1.804 7.348 -4.592 1.00 95.44 93 THR A O 1
ATOM 720 N N . LEU A 1 94 ? 0.692 5.391 -4.716 1.00 93.50 94 LEU A N 1
ATOM 721 C CA . LEU A 1 94 ? -0.177 5.752 -5.837 1.00 93.50 94 LEU A CA 1
ATOM 722 C C . LEU A 1 94 ? -1.201 6.846 -5.482 1.00 93.50 94 LEU A C 1
ATOM 724 O O . LEU A 1 94 ? -1.623 7.589 -6.367 1.00 93.50 94 LEU A O 1
ATOM 728 N N . PHE A 1 95 ? -1.589 6.965 -4.209 1.00 92.94 95 PHE A N 1
ATOM 729 C CA . PHE A 1 95 ? -2.643 7.879 -3.765 1.00 92.94 95 PHE A CA 1
ATOM 730 C C . PHE A 1 95 ? -2.075 9.114 -3.060 1.00 92.94 95 PHE A C 1
ATOM 732 O O . PHE A 1 95 ? -1.207 9.022 -2.190 1.00 92.94 95 PHE A O 1
ATOM 739 N N . SER A 1 96 ? -2.595 10.293 -3.406 1.00 93.06 96 SER A N 1
ATOM 740 C CA . SER A 1 96 ? -2.207 11.564 -2.778 1.00 93.06 96 SER A CA 1
ATOM 741 C C . SER A 1 96 ? -2.956 11.852 -1.477 1.00 93.06 96 SER A C 1
ATOM 743 O O . SER A 1 96 ? -2.442 12.581 -0.627 1.00 93.06 96 SER A O 1
ATOM 745 N N . GLU A 1 97 ? -4.160 11.302 -1.323 1.00 94.00 97 GLU A N 1
ATOM 746 C CA . GLU A 1 97 ? -5.037 11.529 -0.179 1.00 94.00 97 GLU A CA 1
ATOM 747 C C . GLU A 1 97 ? -5.829 10.265 0.170 1.00 94.00 97 GLU A C 1
ATOM 749 O O . GLU A 1 97 ? -6.234 9.514 -0.716 1.00 94.00 97 GLU A O 1
ATOM 754 N N . CYS A 1 98 ? -6.054 10.058 1.468 1.00 94.25 98 CYS A N 1
ATOM 755 C CA . CYS A 1 98 ? -6.973 9.059 2.002 1.00 94.25 98 CYS A CA 1
ATOM 756 C C . CYS A 1 98 ? -7.930 9.758 2.974 1.00 94.25 98 CYS A C 1
ATOM 758 O O . CYS A 1 98 ? -7.487 10.410 3.925 1.00 94.25 98 CYS A O 1
ATOM 760 N N . SER A 1 99 ? -9.232 9.651 2.726 1.00 94.62 99 SER A N 1
ATOM 761 C CA . SER A 1 99 ? -10.277 10.223 3.571 1.00 94.62 99 SER A CA 1
ATOM 762 C C . SER A 1 99 ? -11.209 9.131 4.082 1.00 94.62 99 SER A C 1
ATOM 764 O O . SER A 1 99 ? -11.485 8.148 3.397 1.00 94.62 99 SER A O 1
ATOM 766 N N . VAL A 1 100 ? -11.672 9.295 5.320 1.00 93.38 100 VAL A N 1
ATOM 767 C CA . VAL A 1 100 ? -12.584 8.363 5.986 1.00 93.38 100 VAL A CA 1
ATOM 768 C C . VAL A 1 100 ? -13.807 9.131 6.459 1.00 93.38 100 VAL A C 1
ATOM 770 O O . VAL A 1 100 ? -13.700 10.119 7.195 1.00 93.38 100 VAL A O 1
ATOM 773 N N . THR A 1 101 ? -14.970 8.633 6.059 1.00 93.31 101 THR A N 1
ATOM 774 C CA . THR A 1 101 ? -16.285 9.176 6.394 1.00 93.31 101 THR A CA 1
ATOM 775 C C . THR A 1 101 ? -17.063 8.124 7.169 1.00 93.31 101 THR A C 1
ATOM 777 O O . THR A 1 101 ? -17.152 6.980 6.737 1.00 93.31 101 THR A O 1
ATOM 780 N N . LEU A 1 102 ? -17.620 8.509 8.315 1.00 90.88 102 LEU A N 1
ATOM 781 C CA . LEU A 1 102 ? -18.501 7.669 9.124 1.00 90.88 102 LEU A CA 1
ATOM 782 C C . LEU A 1 102 ? -19.876 8.333 9.176 1.00 90.88 102 LEU A C 1
ATOM 784 O O . LEU A 1 102 ? -19.968 9.490 9.586 1.00 90.88 102 LEU A O 1
ATOM 788 N N . ASN A 1 103 ? -20.931 7.618 8.775 1.00 88.31 103 ASN A N 1
ATOM 789 C CA . ASN A 1 103 ? -22.311 8.126 8.729 1.00 88.31 103 ASN A CA 1
ATOM 790 C C . ASN A 1 103 ? -22.407 9.511 8.061 1.00 88.31 103 ASN A C 1
ATOM 792 O O . ASN A 1 103 ? -22.872 10.474 8.671 1.00 88.31 103 ASN A O 1
ATOM 796 N N . ASP A 1 104 ? -21.863 9.622 6.845 1.00 88.56 104 ASP A N 1
ATOM 797 C CA . ASP A 1 104 ? -21.805 10.849 6.030 1.00 88.56 104 ASP A CA 1
ATOM 798 C C . ASP A 1 104 ? -21.035 12.029 6.646 1.00 88.56 104 ASP A C 1
ATOM 800 O O . ASP A 1 104 ? -20.994 13.128 6.088 1.00 88.56 104 ASP A O 1
ATOM 804 N N . LYS A 1 105 ? -20.353 11.813 7.774 1.00 92.88 105 LYS A N 1
ATOM 805 C CA . LYS A 1 105 ? -19.464 12.794 8.386 1.00 92.88 105 LYS A CA 1
ATOM 806 C C . LYS A 1 105 ? -18.013 12.392 8.183 1.00 92.88 105 LYS A C 1
ATOM 808 O O . LYS A 1 105 ? -17.559 11.366 8.686 1.00 92.88 105 LYS A O 1
ATOM 813 N N . GLN A 1 106 ? -17.260 13.237 7.491 1.00 93.25 106 GLN A N 1
ATOM 814 C CA . GLN A 1 106 ? -15.823 13.055 7.352 1.00 93.25 106 GLN A CA 1
ATOM 815 C C . GLN A 1 106 ? -15.149 13.164 8.726 1.00 93.25 106 GLN A C 1
ATOM 817 O O . GLN A 1 106 ? -15.239 14.196 9.396 1.00 93.25 106 GLN A O 1
ATOM 822 N N . VAL A 1 107 ? -14.502 12.083 9.160 1.00 92.81 107 VAL A N 1
ATOM 823 C CA . VAL A 1 107 ? -13.813 12.004 10.459 1.00 92.81 107 VAL A CA 1
ATOM 824 C C . VAL A 1 107 ? -12.302 12.128 10.321 1.00 92.81 107 VAL A C 1
ATOM 826 O O . VAL A 1 107 ? -11.635 12.538 11.267 1.00 92.81 107 VAL A O 1
ATOM 829 N N . SER A 1 108 ? -11.759 11.795 9.150 1.00 91.56 108 SER A N 1
ATOM 830 C CA . SER A 1 108 ? -10.339 11.936 8.843 1.00 91.56 108 SER A CA 1
ATOM 831 C C . SER A 1 108 ? -10.152 12.290 7.370 1.00 91.56 108 SER A C 1
ATOM 833 O O . SER A 1 108 ? -10.854 11.773 6.501 1.00 91.56 108 SER A O 1
ATOM 835 N N . SER A 1 109 ? -9.201 13.179 7.096 1.00 92.62 109 SER A N 1
ATOM 836 C CA . SER A 1 109 ? -8.638 13.394 5.763 1.00 92.62 109 SER A CA 1
ATOM 837 C C . SER A 1 109 ? -7.142 13.538 5.894 1.00 92.62 109 SER A C 1
ATOM 839 O O . SER A 1 109 ? -6.661 14.324 6.713 1.00 92.62 109 SER A O 1
ATOM 841 N N . GLN A 1 110 ? -6.411 12.795 5.081 1.00 91.81 110 GLN A N 1
ATOM 842 C CA . GLN A 1 110 ? -4.962 12.778 5.107 1.00 91.81 110 GLN A CA 1
ATOM 843 C C . GLN A 1 110 ? -4.417 13.207 3.759 1.00 91.81 110 GLN A C 1
ATOM 845 O O . GLN A 1 110 ? -4.174 12.380 2.882 1.00 91.81 110 GLN A O 1
ATOM 850 N N . ALA A 1 111 ? -4.190 14.508 3.610 1.00 92.00 111 ALA A N 1
ATOM 851 C CA . ALA A 1 111 ? -3.394 15.019 2.506 1.00 92.00 111 ALA A CA 1
ATOM 852 C C . ALA A 1 111 ? -1.946 14.503 2.608 1.00 92.00 111 ALA A C 1
ATOM 854 O O . ALA A 1 111 ? -1.440 14.252 3.704 1.00 92.00 111 ALA A O 1
ATOM 855 N N . ASN A 1 112 ? -1.259 14.395 1.467 1.00 93.38 112 ASN A N 1
ATOM 856 C CA . ASN A 1 112 ? 0.112 13.874 1.373 1.00 93.38 112 ASN A CA 1
ATOM 857 C C . ASN A 1 112 ? 0.249 12.420 1.867 1.00 93.38 112 ASN A C 1
ATOM 859 O O . ASN A 1 112 ? 1.281 12.039 2.427 1.00 93.38 112 ASN A O 1
ATOM 863 N N . TYR A 1 113 ? -0.786 11.606 1.640 1.00 94.94 113 TYR A N 1
ATOM 864 C CA . TYR A 1 113 ? -0.861 10.209 2.074 1.00 94.94 113 TYR A CA 1
ATOM 865 C C . TYR A 1 113 ? 0.359 9.387 1.630 1.00 94.94 113 TYR A C 1
ATOM 867 O O . TYR A 1 113 ? 0.968 8.692 2.444 1.00 94.94 113 TYR A O 1
ATOM 875 N N . SER A 1 114 ? 0.786 9.539 0.375 1.00 94.81 114 SER A N 1
ATOM 876 C CA . SER A 1 114 ? 1.953 8.851 -0.189 1.00 94.81 114 SER A CA 1
ATOM 877 C C . SER A 1 114 ? 3.235 9.043 0.633 1.00 94.81 114 SER A C 1
ATOM 879 O O . SER A 1 114 ? 3.949 8.075 0.907 1.00 94.81 114 SER A O 1
ATOM 881 N N . TYR A 1 115 ? 3.513 10.270 1.085 1.00 94.12 115 TYR A N 1
ATOM 882 C CA . TYR A 1 115 ? 4.687 10.576 1.907 1.00 94.12 115 TYR A CA 1
ATOM 883 C C . TYR A 1 115 ? 4.601 9.929 3.287 1.00 94.12 115 TYR A C 1
ATOM 885 O O . TYR A 1 115 ? 5.581 9.385 3.793 1.00 94.12 115 TYR A O 1
ATOM 893 N N . ARG A 1 116 ? 3.419 9.952 3.901 1.00 93.12 116 ARG A N 1
ATOM 894 C CA . ARG A 1 116 ? 3.213 9.306 5.195 1.00 93.12 116 ARG A CA 1
ATOM 895 C C . ARG A 1 116 ? 3.444 7.798 5.103 1.00 93.12 116 ARG A C 1
ATOM 897 O O . ARG A 1 116 ? 4.162 7.248 5.932 1.00 93.12 116 ARG A O 1
ATOM 904 N N . CYS A 1 117 ? 2.897 7.160 4.071 1.00 94.75 117 CYS A N 1
ATOM 905 C CA . CYS A 1 117 ? 3.038 5.723 3.851 1.00 94.75 117 CYS A CA 1
ATOM 906 C C . CYS A 1 117 ? 4.495 5.305 3.680 1.00 94.75 117 CYS A C 1
ATOM 908 O O . CYS A 1 117 ? 4.912 4.296 4.243 1.00 94.75 117 CYS A O 1
ATOM 910 N N . ILE A 1 118 ? 5.287 6.076 2.923 1.00 94.81 118 ILE A N 1
ATOM 911 C CA . ILE A 1 118 ? 6.698 5.733 2.741 1.00 94.81 118 ILE A CA 1
ATOM 912 C C . ILE A 1 118 ? 7.492 5.906 4.041 1.00 94.81 118 ILE A C 1
ATOM 914 O O . ILE A 1 118 ? 8.350 5.076 4.329 1.00 94.81 118 ILE A O 1
ATOM 918 N N . PHE A 1 119 ? 7.192 6.922 4.860 1.00 94.12 119 PHE A N 1
ATOM 919 C CA . PHE A 1 119 ? 7.828 7.068 6.173 1.00 94.12 119 PHE A CA 1
ATOM 920 C C . PHE A 1 119 ? 7.464 5.924 7.113 1.00 94.12 119 PHE A C 1
ATOM 922 O O . PHE A 1 119 ? 8.355 5.364 7.745 1.00 94.12 119 PHE A O 1
ATOM 929 N N . ASP A 1 120 ? 6.193 5.539 7.166 1.00 93.19 120 ASP A N 1
ATOM 930 C CA . ASP A 1 120 ? 5.743 4.426 8.001 1.00 93.19 120 ASP A CA 1
ATOM 931 C C . ASP A 1 120 ? 6.396 3.101 7.566 1.00 93.19 120 ASP A C 1
ATOM 933 O O . ASP A 1 120 ? 6.975 2.369 8.371 1.00 93.19 120 ASP A O 1
ATOM 937 N N . ALA A 1 121 ? 6.454 2.855 6.254 1.00 95.00 121 ALA A N 1
ATOM 938 C CA . ALA A 1 121 ? 7.164 1.715 5.685 1.00 95.00 121 ALA A CA 1
ATOM 939 C C . ALA A 1 121 ? 8.664 1.712 6.042 1.00 95.00 121 ALA A C 1
ATOM 941 O O . ALA A 1 121 ? 9.213 0.678 6.424 1.00 95.00 121 ALA A O 1
ATOM 942 N N . LEU A 1 122 ? 9.340 2.864 5.961 1.00 94.31 122 LEU A N 1
ATOM 943 C CA . LEU A 1 1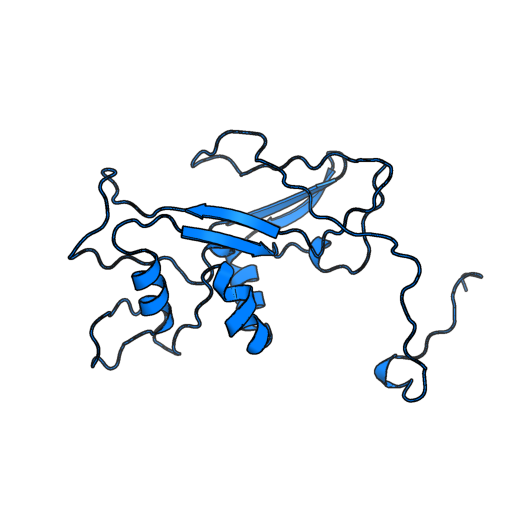22 ? 10.770 2.998 6.269 1.00 94.31 122 LEU A CA 1
ATOM 944 C C . LEU A 1 122 ? 11.092 2.875 7.764 1.00 94.31 122 LEU A C 1
ATOM 946 O O . LEU A 1 122 ? 12.183 2.408 8.106 1.00 94.31 122 LEU A O 1
ATOM 950 N N . LEU A 1 123 ? 10.172 3.294 8.633 1.00 94.94 123 LEU A N 1
ATOM 951 C CA . LEU A 1 123 ? 10.301 3.221 10.091 1.00 94.94 123 LEU A CA 1
ATOM 952 C C . LEU A 1 123 ? 9.805 1.888 10.667 1.00 94.94 123 LEU A C 1
ATOM 954 O O . LEU A 1 123 ? 10.107 1.569 11.817 1.00 94.94 123 LEU A O 1
ATOM 958 N N . SER A 1 124 ? 9.102 1.086 9.866 1.00 93.88 124 SER A N 1
ATOM 959 C CA . SER A 1 124 ? 8.684 -0.263 10.240 1.00 93.88 124 SER A CA 1
ATOM 960 C C . SER A 1 124 ? 9.885 -1.181 10.516 1.00 93.88 124 SER A C 1
ATOM 962 O O . SER A 1 124 ? 10.951 -1.021 9.912 1.00 93.88 124 SER A O 1
ATOM 964 N N . PRO A 1 125 ? 9.742 -2.198 11.386 1.00 95.56 125 PRO A N 1
ATOM 965 C CA . PRO A 1 125 ? 10.799 -3.171 11.625 1.00 95.56 125 PRO A CA 1
ATOM 966 C C . PRO A 1 125 ? 11.253 -3.852 10.332 1.00 95.56 125 PRO A C 1
ATOM 968 O O . PRO A 1 125 ? 10.449 -4.157 9.450 1.00 95.56 125 PRO A O 1
ATOM 971 N N . ARG A 1 126 ? 12.547 -4.176 10.247 1.00 94.50 126 ARG A N 1
ATOM 972 C CA . ARG A 1 126 ? 13.144 -4.817 9.065 1.00 94.50 126 ARG A CA 1
ATOM 973 C C . ARG A 1 126 ? 12.405 -6.088 8.630 1.00 94.50 126 ARG A C 1
ATOM 975 O O . ARG A 1 126 ? 12.199 -6.291 7.441 1.00 94.50 126 ARG A O 1
ATOM 982 N N . ALA A 1 127 ? 11.960 -6.901 9.589 1.00 95.25 127 ALA A N 1
ATOM 983 C CA . ALA A 1 127 ? 11.192 -8.110 9.304 1.00 95.25 127 ALA A CA 1
ATOM 984 C C . ALA A 1 127 ? 9.891 -7.809 8.539 1.00 95.25 127 ALA A C 1
ATOM 986 O O . ALA A 1 127 ? 9.547 -8.541 7.620 1.00 95.25 127 ALA A O 1
ATOM 987 N N . VAL A 1 128 ? 9.202 -6.711 8.869 1.00 94.31 128 VAL A N 1
ATOM 988 C CA . VAL A 1 128 ? 7.969 -6.269 8.196 1.00 94.31 128 VAL A CA 1
ATOM 989 C C . VAL A 1 128 ? 8.285 -5.721 6.801 1.00 94.31 128 VAL A C 1
ATOM 991 O O . VAL A 1 128 ? 7.595 -6.055 5.840 1.00 94.31 128 VAL A O 1
ATOM 994 N N . GLN A 1 129 ? 9.371 -4.950 6.671 1.00 94.88 129 GLN A N 1
ATOM 995 C CA . GLN A 1 129 ? 9.854 -4.423 5.387 1.00 94.88 129 GLN A CA 1
ATOM 996 C C . GLN A 1 129 ? 10.180 -5.524 4.373 1.00 94.88 129 GLN A C 1
ATOM 998 O O . GLN A 1 129 ? 9.832 -5.402 3.203 1.00 94.88 129 GLN A O 1
ATOM 1003 N N . GLU A 1 130 ? 10.857 -6.584 4.817 1.00 94.00 130 GLU A N 1
ATOM 1004 C CA . GLU A 1 130 ? 11.317 -7.686 3.962 1.00 94.00 130 GLU A CA 1
ATOM 1005 C C . GLU A 1 130 ? 10.255 -8.782 3.758 1.00 94.00 130 GLU A C 1
ATOM 1007 O O . GLU A 1 130 ? 10.446 -9.656 2.916 1.00 94.00 130 GLU A O 1
ATOM 1012 N N . SER A 1 131 ? 9.138 -8.736 4.496 1.00 94.00 131 SER A N 1
ATOM 1013 C CA . SER A 1 131 ? 8.012 -9.667 4.346 1.00 94.00 131 SER A CA 1
ATOM 1014 C C . SER A 1 131 ? 6.745 -8.937 3.900 1.00 94.00 131 SER A C 1
ATOM 1016 O O . SER A 1 131 ? 6.539 -8.757 2.703 1.00 94.00 131 SER A O 1
ATOM 1018 N N . MET A 1 132 ? 5.917 -8.474 4.836 1.00 93.12 132 MET A N 1
ATOM 1019 C CA . MET A 1 132 ? 4.591 -7.911 4.582 1.00 93.12 132 MET A CA 1
ATOM 1020 C C . MET A 1 132 ? 4.607 -6.775 3.557 1.00 93.12 132 MET A C 1
ATOM 1022 O O . MET A 1 132 ? 3.796 -6.781 2.646 1.00 93.12 132 MET A O 1
ATOM 1026 N N . LEU A 1 133 ? 5.538 -5.820 3.635 1.00 96.00 133 LEU A N 1
ATOM 1027 C CA . LEU A 1 133 ? 5.503 -4.666 2.722 1.00 96.00 133 LEU A CA 1
ATOM 1028 C C . LEU A 1 133 ? 5.880 -5.023 1.275 1.00 96.00 133 LEU A C 1
ATOM 1030 O O . LEU A 1 133 ? 5.561 -4.270 0.350 1.00 96.00 133 LEU A O 1
ATOM 1034 N N . THR A 1 134 ? 6.510 -6.181 1.049 1.00 96.00 134 THR A N 1
ATOM 1035 C CA . THR A 1 134 ? 6.846 -6.638 -0.307 1.00 96.00 134 THR A CA 1
ATOM 1036 C C . THR A 1 134 ? 5.595 -6.920 -1.145 1.00 96.00 134 THR A C 1
ATOM 1038 O O . THR A 1 134 ? 5.636 -6.712 -2.359 1.00 96.00 134 THR A O 1
ATOM 1041 N N . SER A 1 135 ? 4.454 -7.261 -0.523 1.00 96.06 135 SER A N 1
ATOM 1042 C CA . SER A 1 135 ? 3.164 -7.411 -1.219 1.00 96.06 135 SER A CA 1
ATOM 1043 C C . SER A 1 135 ? 2.599 -6.084 -1.741 1.00 96.06 135 SER A C 1
ATOM 1045 O O . SER A 1 135 ? 1.762 -6.084 -2.639 1.00 96.06 135 SER A O 1
ATOM 1047 N N . GLY A 1 136 ? 3.089 -4.949 -1.233 1.00 96.62 136 GLY A N 1
ATOM 1048 C CA . GLY A 1 136 ? 2.805 -3.606 -1.743 1.00 96.62 136 GLY A CA 1
ATOM 1049 C C . GLY A 1 136 ? 3.900 -3.031 -2.650 1.00 96.62 136 GLY A C 1
ATOM 1050 O O . GLY A 1 136 ? 3.935 -1.819 -2.869 1.00 96.62 136 GLY A O 1
ATOM 1051 N N . LEU A 1 137 ? 4.828 -3.866 -3.138 1.00 96.50 137 LEU A N 1
ATOM 1052 C CA . LEU A 1 137 ? 6.033 -3.465 -3.882 1.00 96.50 137 LEU A CA 1
ATOM 1053 C C . LEU A 1 137 ? 6.998 -2.558 -3.092 1.00 96.50 137 LEU A C 1
ATOM 1055 O O . LEU A 1 137 ? 7.714 -1.737 -3.678 1.00 96.50 137 LEU A O 1
ATOM 1059 N N . PHE A 1 138 ? 7.072 -2.710 -1.767 1.00 97.00 138 PHE A N 1
ATOM 1060 C CA . PHE A 1 138 ? 8.166 -2.113 -1.005 1.00 97.00 138 PHE A CA 1
ATOM 1061 C C . PHE A 1 138 ? 9.448 -2.935 -1.176 1.00 97.00 138 PHE A C 1
ATOM 1063 O O . PHE A 1 138 ? 9.550 -4.064 -0.701 1.00 97.00 138 PHE A O 1
ATOM 1070 N N . TYR A 1 139 ? 10.453 -2.336 -1.808 1.00 95.81 139 TYR A N 1
ATOM 1071 C CA . TYR A 1 139 ? 11.822 -2.843 -1.845 1.00 95.81 139 TYR A CA 1
ATOM 1072 C C . TYR A 1 139 ? 12.765 -1.698 -1.520 1.00 95.81 139 TYR A C 1
ATOM 1074 O O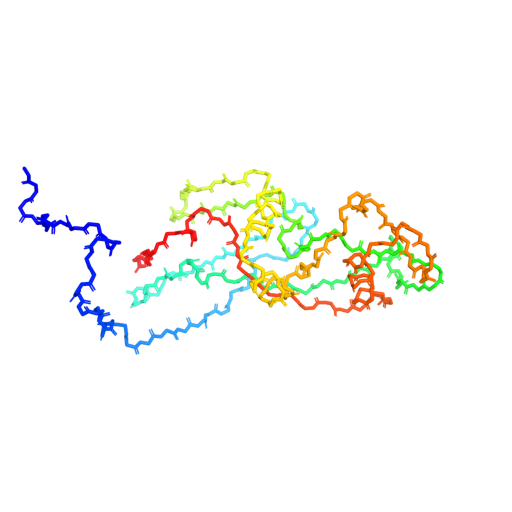 . TYR A 1 139 ? 12.800 -0.694 -2.232 1.00 95.81 139 TYR A O 1
ATOM 1082 N N . LYS A 1 140 ? 13.509 -1.834 -0.424 1.00 93.44 140 LYS A N 1
ATOM 1083 C CA . LYS A 1 140 ? 14.343 -0.754 0.098 1.00 93.44 140 LYS A CA 1
ATOM 1084 C C . LYS A 1 140 ? 15.413 -0.349 -0.915 1.00 93.44 140 LYS A C 1
ATOM 1086 O O . LYS A 1 140 ? 16.206 -1.176 -1.362 1.00 93.44 140 LYS A O 1
ATOM 1091 N N . ASP A 1 141 ? 15.429 0.936 -1.243 1.00 93.00 141 ASP A N 1
ATOM 1092 C CA . ASP A 1 141 ? 16.430 1.506 -2.132 1.00 93.00 141 ASP A CA 1
ATOM 1093 C C . ASP A 1 141 ? 17.774 1.686 -1.407 1.00 93.00 141 ASP A C 1
ATOM 1095 O O . ASP A 1 141 ? 17.843 1.809 -0.178 1.00 93.00 141 ASP A O 1
ATOM 1099 N N . ALA A 1 142 ? 18.864 1.685 -2.173 1.00 91.06 142 ALA A N 1
ATOM 1100 C CA . ALA A 1 142 ? 20.194 1.930 -1.627 1.00 91.06 142 ALA A CA 1
ATOM 1101 C C . ALA A 1 142 ? 20.399 3.421 -1.300 1.00 91.06 142 ALA A C 1
ATOM 1103 O O . ALA A 1 142 ? 19.988 4.307 -2.053 1.00 91.06 142 ALA A O 1
ATOM 1104 N N . ALA A 1 143 ? 21.085 3.697 -0.185 1.00 90.19 143 ALA A N 1
ATOM 1105 C CA . ALA A 1 143 ? 21.410 5.061 0.224 1.00 90.19 143 ALA A CA 1
ATOM 1106 C C . ALA A 1 143 ? 22.147 5.809 -0.900 1.00 90.19 143 ALA A C 1
ATOM 1108 O O . ALA A 1 143 ? 23.038 5.254 -1.542 1.00 90.19 143 ALA A O 1
ATOM 1109 N N . SER A 1 144 ? 21.753 7.064 -1.132 1.00 89.50 144 SER A N 1
ATOM 1110 C CA . SER A 1 144 ? 22.257 7.929 -2.212 1.00 89.50 144 SER A CA 1
ATOM 1111 C C . SER A 1 144 ? 21.953 7.467 -3.645 1.00 89.50 144 SER A C 1
ATOM 1113 O O . SER A 1 144 ? 22.475 8.061 -4.582 1.00 89.50 144 SER A O 1
ATOM 1115 N N . LYS A 1 145 ? 21.094 6.455 -3.839 1.00 90.88 145 LYS A N 1
ATOM 1116 C CA . LYS A 1 145 ? 20.768 5.894 -5.165 1.00 90.88 145 LYS A CA 1
ATOM 1117 C C . LYS A 1 145 ? 19.266 5.851 -5.473 1.00 90.88 145 LYS A C 1
ATOM 1119 O O . LYS A 1 145 ? 18.844 5.127 -6.367 1.00 90.88 145 LYS A O 1
ATOM 1124 N N . HIS A 1 146 ? 18.454 6.620 -4.748 1.00 88.44 146 HIS A N 1
ATOM 1125 C CA . HIS A 1 146 ? 16.992 6.656 -4.914 1.00 88.44 146 HIS A CA 1
ATOM 1126 C C . HIS A 1 146 ? 16.557 7.084 -6.328 1.00 88.44 146 HIS A C 1
ATOM 1128 O O . HIS A 1 146 ? 15.592 6.546 -6.856 1.00 88.44 146 HIS A O 1
ATOM 1134 N N . GLU A 1 147 ? 17.327 7.972 -6.965 1.00 88.62 147 GLU A N 1
ATOM 1135 C CA . GLU A 1 147 ? 17.087 8.448 -8.337 1.00 88.62 147 GLU A CA 1
ATOM 1136 C C . GLU A 1 147 ? 17.726 7.554 -9.412 1.00 88.62 147 GLU A C 1
ATOM 1138 O O . GLU A 1 147 ? 17.594 7.813 -10.608 1.00 88.62 147 GLU A O 1
ATOM 1143 N N . SER A 1 148 ? 18.467 6.517 -9.010 1.00 90.06 148 SER A N 1
ATOM 1144 C CA . SER A 1 148 ? 19.136 5.647 -9.969 1.00 90.06 148 SER A CA 1
ATOM 1145 C C . SER A 1 148 ? 18.156 4.676 -10.612 1.00 90.06 148 SER A C 1
ATOM 1147 O O . SER A 1 148 ? 17.481 3.898 -9.935 1.00 90.06 148 SER A O 1
ATOM 1149 N N . VAL A 1 149 ? 18.158 4.689 -11.942 1.00 88.88 149 VAL A N 1
ATOM 1150 C CA . VAL A 1 149 ? 17.371 3.802 -12.807 1.00 88.88 149 VAL A CA 1
ATOM 1151 C C . VAL A 1 149 ? 18.240 2.751 -13.509 1.00 88.88 149 VAL A C 1
ATOM 1153 O O . VAL A 1 149 ? 17.813 2.106 -14.464 1.00 88.88 149 VAL A O 1
ATOM 1156 N N . GLU A 1 150 ? 19.486 2.575 -13.065 1.00 86.50 150 GLU A N 1
ATOM 1157 C CA . GLU A 1 150 ? 20.450 1.708 -13.742 1.00 86.50 150 GLU A CA 1
ATOM 1158 C C . GLU A 1 150 ? 20.194 0.211 -13.494 1.00 86.50 150 GLU A C 1
ATOM 1160 O O . GLU A 1 150 ? 20.112 -0.274 -12.361 1.00 86.50 150 GLU A O 1
ATOM 1165 N N . LEU A 1 151 ? 20.121 -0.547 -14.592 1.00 82.81 151 LEU A N 1
ATOM 1166 C CA . LEU A 1 151 ? 19.846 -1.990 -14.590 1.00 82.81 151 LEU A CA 1
ATOM 1167 C C . LEU A 1 151 ? 21.088 -2.869 -14.814 1.00 82.81 151 LEU A C 1
ATOM 1169 O O . LEU A 1 151 ? 21.009 -4.084 -14.653 1.00 82.81 151 LEU A O 1
ATOM 1173 N N . ALA A 1 152 ? 22.217 -2.292 -15.235 1.00 77.00 152 ALA A N 1
ATOM 1174 C CA . ALA A 1 152 ? 23.405 -3.056 -15.603 1.00 77.00 152 ALA A CA 1
ATOM 1175 C C . ALA A 1 152 ? 24.216 -3.459 -14.364 1.00 77.00 152 ALA A C 1
ATOM 1177 O O . ALA A 1 152 ? 24.689 -2.602 -13.624 1.00 77.00 152 ALA A O 1
ATOM 1178 N N . ASN A 1 153 ? 24.419 -4.764 -14.166 1.00 63.56 153 ASN A N 1
ATOM 1179 C CA . ASN A 1 153 ? 25.274 -5.289 -13.101 1.00 63.56 153 ASN A CA 1
ATOM 1180 C C . ASN A 1 153 ? 26.730 -4.844 -13.328 1.00 63.56 153 ASN A C 1
ATOM 1182 O O . ASN A 1 153 ? 27.327 -5.206 -14.340 1.00 63.56 153 ASN A O 1
ATOM 1186 N N . GLY A 1 154 ? 27.291 -4.070 -12.393 1.00 63.53 154 GLY A N 1
ATOM 1187 C CA . GLY A 1 154 ? 28.667 -3.562 -12.447 1.00 63.53 154 GLY A CA 1
ATOM 1188 C C . GLY A 1 154 ? 28.817 -2.039 -12.440 1.00 63.53 154 GLY A C 1
ATOM 1189 O O . GLY A 1 154 ? 29.950 -1.570 -12.385 1.00 63.53 154 GLY A O 1
ATOM 1190 N N . SER A 1 155 ? 27.728 -1.262 -12.471 1.00 70.06 155 SER A N 1
ATOM 1191 C CA . SER A 1 155 ? 27.817 0.182 -12.238 1.00 70.06 155 SER A CA 1
ATOM 1192 C C . SER A 1 155 ? 27.768 0.524 -10.745 1.00 70.06 155 SER A C 1
ATOM 1194 O O . SER A 1 155 ? 27.026 -0.075 -9.959 1.00 70.06 155 SER A O 1
ATOM 1196 N N . ASP A 1 156 ? 28.541 1.530 -10.335 1.00 79.06 156 ASP A N 1
ATOM 1197 C CA . ASP A 1 156 ? 28.587 1.976 -8.936 1.00 79.06 156 ASP A CA 1
ATOM 1198 C C . ASP A 1 156 ? 27.269 2.608 -8.471 1.00 79.06 156 ASP A C 1
ATOM 1200 O O . ASP A 1 156 ? 27.041 2.759 -7.270 1.00 79.06 156 ASP A O 1
ATOM 1204 N N . ASN A 1 157 ? 26.364 2.927 -9.396 1.00 85.62 157 ASN A N 1
ATOM 1205 C CA . ASN A 1 157 ? 25.119 3.633 -9.131 1.00 85.62 157 ASN A CA 1
ATOM 1206 C C . ASN A 1 157 ? 23.892 2.705 -9.039 1.00 85.62 157 ASN A C 1
ATOM 1208 O O . ASN A 1 157 ? 22.774 3.186 -8.922 1.00 85.62 157 ASN A O 1
ATOM 1212 N N . ILE A 1 158 ? 24.047 1.377 -9.031 1.00 88.12 158 ILE A N 1
ATOM 1213 C CA . ILE A 1 158 ? 22.902 0.443 -8.975 1.00 88.12 158 ILE A CA 1
ATOM 1214 C C . ILE A 1 158 ? 22.040 0.634 -7.725 1.00 88.12 158 ILE A C 1
ATOM 1216 O O . ILE A 1 158 ? 22.551 0.566 -6.600 1.00 88.12 158 ILE A O 1
ATOM 1220 N N . ASN A 1 159 ? 20.726 0.741 -7.936 1.00 93.12 159 ASN A N 1
ATOM 1221 C CA . ASN A 1 159 ? 19.708 0.630 -6.899 1.00 93.12 159 ASN A CA 1
ATOM 1222 C C . ASN A 1 159 ? 18.998 -0.749 -6.951 1.00 93.12 159 ASN A C 1
ATOM 1224 O O . ASN A 1 159 ? 18.160 -0.978 -7.828 1.00 93.12 159 ASN A O 1
ATOM 1228 N N . PRO A 1 160 ? 19.281 -1.671 -6.007 1.00 91.88 160 PRO A N 1
ATOM 1229 C CA . PRO A 1 160 ? 18.676 -3.008 -5.981 1.00 91.88 160 PRO A CA 1
ATOM 1230 C C . PRO A 1 160 ? 17.145 -3.000 -5.847 1.00 91.88 160 PRO A C 1
ATOM 1232 O O . PRO A 1 160 ? 16.465 -3.856 -6.423 1.00 91.88 160 PRO A O 1
ATOM 1235 N N . GLY A 1 161 ? 16.591 -2.028 -5.112 1.00 93.44 161 GLY A N 1
ATOM 1236 C CA . GLY A 1 161 ? 15.146 -1.882 -4.939 1.00 93.44 161 GLY A CA 1
ATOM 1237 C C . GLY A 1 161 ? 14.459 -1.570 -6.267 1.00 93.44 161 GLY A C 1
ATOM 1238 O O . GLY A 1 161 ? 13.519 -2.265 -6.664 1.00 93.44 161 GLY A O 1
ATOM 1239 N N . TYR A 1 162 ? 15.006 -0.606 -7.012 1.00 94.38 162 TYR A N 1
ATOM 1240 C CA . TYR A 1 162 ? 14.559 -0.279 -8.366 1.00 94.38 162 TYR A CA 1
ATOM 1241 C C . TYR A 1 162 ? 14.642 -1.484 -9.312 1.00 94.38 162 TYR A C 1
ATOM 1243 O O . TYR A 1 162 ? 13.665 -1.789 -9.994 1.00 94.38 162 TYR A O 1
ATOM 1251 N N . GLN A 1 163 ? 15.760 -2.219 -9.321 1.00 93.38 163 GLN A N 1
ATOM 1252 C CA . GLN A 1 163 ? 15.924 -3.396 -10.186 1.00 93.38 163 GLN A CA 1
ATOM 1253 C C . GLN A 1 163 ? 14.885 -4.486 -9.906 1.00 93.38 163 GLN A C 1
ATOM 1255 O O . GLN A 1 163 ? 14.376 -5.124 -10.832 1.00 93.38 163 GLN A O 1
ATOM 1260 N N . THR A 1 164 ? 14.548 -4.696 -8.635 1.00 94.31 164 THR A N 1
ATOM 1261 C CA . THR A 1 164 ? 13.528 -5.673 -8.243 1.00 94.31 164 THR A CA 1
ATOM 1262 C C . THR A 1 164 ? 12.152 -5.242 -8.743 1.00 94.31 164 THR A C 1
ATOM 1264 O O . THR A 1 164 ? 11.483 -6.014 -9.434 1.00 94.31 164 THR A O 1
ATOM 1267 N N . ARG A 1 165 ? 11.765 -3.979 -8.505 1.00 94.81 165 ARG A N 1
ATOM 1268 C CA . ARG A 1 165 ? 10.499 -3.416 -9.011 1.00 94.81 165 ARG A CA 1
ATOM 1269 C C . ARG A 1 165 ? 10.431 -3.456 -10.540 1.00 94.81 165 ARG A C 1
ATOM 1271 O O . ARG A 1 165 ? 9.412 -3.868 -11.090 1.00 94.81 165 ARG A O 1
ATOM 1278 N N . TYR A 1 166 ? 11.520 -3.122 -11.231 1.00 94.25 166 TYR A N 1
ATOM 1279 C CA . TYR A 1 166 ? 11.621 -3.225 -12.689 1.00 94.25 166 TYR A CA 1
ATOM 1280 C C . TYR A 1 166 ? 11.354 -4.654 -13.176 1.00 94.25 166 TYR A C 1
ATOM 1282 O O . TYR A 1 166 ? 10.532 -4.870 -14.064 1.00 94.25 166 TYR A O 1
ATOM 1290 N N . ASN A 1 167 ? 12.001 -5.652 -12.571 1.00 93.38 167 ASN A N 1
ATOM 1291 C CA . ASN A 1 167 ? 11.850 -7.049 -12.978 1.00 93.38 167 ASN A CA 1
ATOM 1292 C C . ASN A 1 167 ? 10.435 -7.603 -12.776 1.00 93.38 167 ASN A C 1
ATOM 1294 O O . ASN A 1 167 ? 10.024 -8.484 -13.537 1.00 93.38 167 ASN A O 1
ATOM 1298 N N . ILE A 1 168 ? 9.704 -7.089 -11.787 1.00 93.81 168 ILE A N 1
ATOM 1299 C CA . ILE A 1 168 ? 8.297 -7.424 -11.542 1.00 93.81 168 ILE A CA 1
ATOM 1300 C C . ILE A 1 168 ? 7.396 -6.799 -12.621 1.00 93.81 168 ILE A C 1
ATOM 1302 O O . ILE A 1 168 ? 6.493 -7.463 -13.126 1.00 93.81 168 ILE A O 1
ATOM 1306 N N . CYS A 1 169 ? 7.666 -5.548 -13.011 1.00 92.19 169 CYS A N 1
ATOM 1307 C CA . CYS A 1 169 ? 6.781 -4.757 -13.876 1.00 92.19 169 CYS A CA 1
ATOM 1308 C C . CYS A 1 169 ? 7.084 -4.852 -15.380 1.00 92.19 169 CYS A C 1
ATOM 1310 O O . CYS A 1 169 ? 6.244 -4.454 -16.196 1.00 92.19 169 CYS A O 1
ATOM 1312 N N . LYS A 1 170 ? 8.280 -5.323 -15.761 1.00 91.88 170 LYS A N 1
ATOM 1313 C CA . LYS A 1 170 ? 8.710 -5.407 -17.165 1.00 91.88 170 LYS A CA 1
ATOM 1314 C C . LYS A 1 170 ? 7.709 -6.184 -18.020 1.00 91.88 170 LYS A C 1
ATOM 1316 O O . LYS A 1 170 ? 6.962 -7.028 -17.526 1.00 91.88 170 LYS A O 1
ATOM 1321 N N . ASP A 1 171 ? 7.702 -5.883 -19.314 1.00 92.25 171 ASP A N 1
ATOM 1322 C CA . ASP A 1 171 ? 6.798 -6.486 -20.302 1.00 92.25 171 ASP A CA 1
ATOM 1323 C C . ASP A 1 171 ? 5.303 -6.223 -20.036 1.00 92.25 171 ASP A C 1
ATOM 1325 O O . ASP A 1 171 ? 4.433 -6.952 -20.515 1.00 92.25 171 ASP A O 1
ATOM 1329 N N . SER A 1 172 ? 4.978 -5.181 -19.258 1.00 93.94 172 SER A N 1
ATOM 1330 C CA . SER A 1 172 ? 3.598 -4.850 -18.874 1.00 93.94 172 SER A CA 1
ATOM 1331 C C . SER A 1 172 ? 2.862 -6.020 -18.215 1.00 93.94 172 SER A C 1
ATOM 1333 O O . SER A 1 172 ? 1.682 -6.275 -18.501 1.00 93.94 172 SER A O 1
ATOM 1335 N N . LYS A 1 173 ? 3.547 -6.747 -17.329 1.00 92.94 173 LYS A N 1
ATOM 1336 C CA . LYS A 1 173 ? 2.915 -7.790 -16.517 1.00 92.94 173 LYS A CA 1
ATOM 1337 C C . LYS A 1 173 ? 1.836 -7.190 -15.615 1.00 92.94 173 LYS A C 1
ATOM 1339 O O . LYS A 1 173 ? 1.922 -6.034 -15.204 1.00 92.94 173 LYS A O 1
ATOM 1344 N N . LEU A 1 174 ? 0.780 -7.971 -15.379 1.00 95.50 174 LEU A N 1
ATOM 1345 C CA . LEU A 1 174 ? -0.220 -7.623 -14.375 1.00 95.50 174 LEU A CA 1
ATOM 1346 C C . LEU A 1 174 ? 0.393 -7.893 -13.003 1.00 95.50 174 LEU A C 1
ATOM 1348 O O . LEU A 1 174 ? 0.924 -8.978 -12.775 1.00 95.50 174 LEU A O 1
ATOM 1352 N N . ILE A 1 175 ? 0.335 -6.897 -12.136 1.00 95.50 175 ILE A N 1
ATOM 1353 C CA . ILE A 1 175 ? 0.890 -6.941 -10.792 1.00 95.50 175 ILE A CA 1
ATOM 1354 C C . ILE A 1 175 ? -0.288 -6.948 -9.838 1.00 95.50 175 ILE A C 1
ATOM 1356 O O . ILE A 1 175 ? -1.132 -6.056 -9.909 1.00 95.50 175 ILE A O 1
ATOM 1360 N N . ASP A 1 176 ? -0.335 -7.960 -8.986 1.00 96.56 176 ASP A N 1
ATOM 1361 C CA . ASP A 1 176 ? -1.325 -8.095 -7.931 1.00 96.56 176 ASP A CA 1
ATOM 1362 C C . ASP A 1 176 ? -0.681 -7.665 -6.607 1.00 96.56 176 ASP A C 1
ATOM 1364 O O . ASP A 1 176 ? 0.410 -8.135 -6.268 1.00 96.56 176 ASP A O 1
ATOM 1368 N N . MET A 1 177 ? -1.301 -6.709 -5.921 1.00 97.31 177 MET A N 1
ATOM 1369 C CA . MET A 1 177 ? -0.807 -6.125 -4.681 1.00 97.31 177 MET A CA 1
ATOM 1370 C C . MET A 1 177 ? -1.905 -6.125 -3.631 1.00 97.31 177 MET A C 1
ATOM 1372 O O . MET A 1 177 ? -3.049 -5.779 -3.917 1.00 97.31 177 MET A O 1
ATOM 1376 N N . ILE A 1 178 ? -1.530 -6.423 -2.393 1.00 96.75 178 ILE A N 1
ATOM 1377 C CA . ILE A 1 178 ? -2.424 -6.324 -1.242 1.00 96.75 178 ILE A CA 1
ATOM 1378 C C . ILE A 1 178 ? -1.649 -5.847 -0.022 1.00 96.75 178 ILE A C 1
ATOM 1380 O O . ILE A 1 178 ? -0.488 -6.213 0.158 1.00 96.75 178 ILE A O 1
ATOM 1384 N N . GLY A 1 179 ? -2.263 -5.030 0.822 1.00 95.12 179 GLY A N 1
ATOM 1385 C CA . GLY A 1 179 ? -1.612 -4.542 2.032 1.00 95.12 179 GLY A CA 1
ATOM 1386 C C . GLY A 1 179 ? -2.470 -3.553 2.809 1.00 95.12 179 GLY A C 1
ATOM 1387 O O . GLY A 1 179 ? -3.540 -3.169 2.339 1.00 95.12 179 GLY A O 1
ATOM 1388 N N . PRO A 1 180 ? -2.026 -3.152 4.007 1.00 93.19 180 PRO A N 1
ATOM 1389 C CA . PRO A 1 180 ? -2.786 -2.249 4.857 1.00 93.19 180 PRO A CA 1
ATOM 1390 C C . PRO A 1 180 ? -2.823 -0.824 4.293 1.00 93.19 180 PRO A C 1
ATOM 1392 O O . PRO A 1 180 ? -1.901 -0.376 3.600 1.00 93.19 180 PRO A O 1
ATOM 1395 N N . LEU A 1 181 ? -3.885 -0.102 4.646 1.00 92.12 181 LEU A N 1
ATOM 1396 C CA . LEU A 1 181 ? -3.979 1.345 4.464 1.00 92.12 181 LEU A CA 1
ATOM 1397 C C . LEU A 1 181 ? -3.433 2.073 5.705 1.00 92.12 181 LEU A C 1
ATOM 1399 O O . LEU A 1 181 ? -3.709 1.687 6.836 1.00 92.12 181 LEU A O 1
ATOM 1403 N N 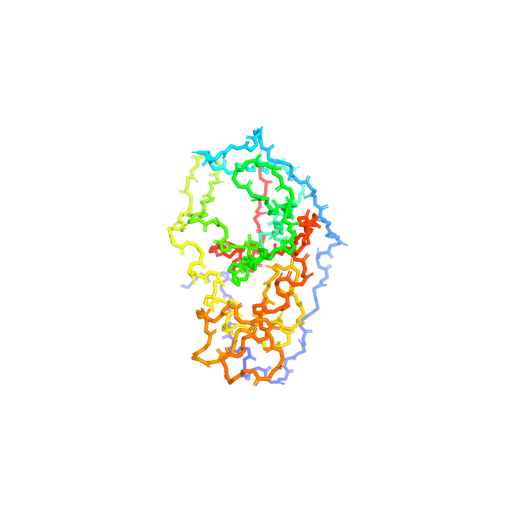. HIS A 1 182 ? -2.713 3.175 5.507 1.00 91.12 182 HIS A N 1
ATOM 1404 C CA . HIS A 1 182 ? -2.033 3.938 6.564 1.00 91.12 182 HIS A CA 1
ATOM 1405 C C . HIS A 1 182 ? -2.866 5.114 7.107 1.00 91.12 182 HIS A C 1
ATOM 1407 O O . HIS A 1 182 ? -2.340 6.202 7.365 1.00 91.12 182 HIS A O 1
ATOM 1413 N N . PHE A 1 183 ? -4.176 4.925 7.272 1.00 90.75 183 PHE A N 1
ATOM 1414 C CA . PHE A 1 183 ? -5.074 5.956 7.801 1.00 90.75 183 PHE A CA 1
ATOM 1415 C C . PHE A 1 183 ? -5.109 5.955 9.338 1.00 90.75 183 PHE A C 1
ATOM 1417 O O . PHE A 1 183 ? -4.923 4.930 9.986 1.00 90.75 183 PHE A O 1
ATOM 1424 N N . ASP A 1 184 ? -5.364 7.115 9.952 1.00 88.06 184 ASP A N 1
ATOM 1425 C CA . ASP A 1 184 ? -5.220 7.324 11.405 1.00 88.06 184 ASP A CA 1
ATOM 1426 C C . ASP A 1 184 ? -6.113 6.398 12.219 1.00 88.06 184 ASP A C 1
ATOM 1428 O O . ASP A 1 184 ? -5.706 5.883 13.258 1.00 88.06 184 ASP A O 1
ATOM 1432 N N . LEU A 1 185 ? -7.332 6.183 11.731 1.00 88.06 185 LEU A N 1
ATOM 1433 C CA . LEU A 1 185 ? -8.323 5.371 12.418 1.00 88.06 185 LEU A CA 1
ATOM 1434 C C . LEU A 1 185 ? -7.985 3.870 12.368 1.00 88.06 185 LEU A C 1
ATOM 1436 O O . LEU A 1 185 ? -8.493 3.124 13.196 1.00 88.06 185 LEU A O 1
ATOM 1440 N N . GLY A 1 186 ? -7.101 3.441 11.461 1.00 86.12 186 GLY A N 1
ATOM 1441 C CA . GLY A 1 186 ? -6.556 2.082 11.427 1.00 86.12 186 GLY A CA 1
ATOM 1442 C C . GLY A 1 186 ? -5.483 1.832 12.493 1.00 86.12 186 GLY A C 1
ATOM 1443 O O . GLY A 1 186 ? -5.215 0.689 12.835 1.00 86.12 186 GLY A O 1
ATOM 1444 N N . ASN A 1 187 ? -4.905 2.882 13.089 1.00 86.19 187 ASN A N 1
ATOM 1445 C CA . ASN A 1 187 ? -3.856 2.742 14.111 1.00 86.19 187 ASN A CA 1
ATOM 1446 C C . ASN A 1 187 ? -4.397 2.544 15.535 1.00 86.19 187 ASN A C 1
ATOM 1448 O O . ASN A 1 187 ? -3.622 2.454 16.489 1.00 86.19 187 ASN A O 1
ATOM 1452 N N . GLN A 1 188 ? -5.717 2.530 15.713 1.00 85.12 188 GLN A N 1
ATOM 1453 C CA . GLN A 1 188 ? -6.336 2.344 17.021 1.00 85.12 188 GLN A CA 1
ATOM 1454 C C . GLN A 1 188 ? -6.722 0.880 17.248 1.00 85.12 188 GLN A C 1
ATOM 1456 O O . GLN A 1 188 ? -7.154 0.186 16.338 1.00 85.12 188 GLN A O 1
ATOM 1461 N N . SER A 1 189 ? -6.595 0.416 18.490 1.00 82.56 189 SER A N 1
ATOM 1462 C CA . SER A 1 189 ? -6.808 -0.991 18.843 1.00 82.56 189 SER A CA 1
ATOM 1463 C C . SER A 1 189 ? -8.275 -1.393 19.014 1.00 82.56 189 SER A C 1
ATOM 1465 O O . SER A 1 189 ? -8.547 -2.563 19.272 1.00 82.56 189 SER A O 1
ATOM 1467 N N . LYS A 1 190 ? -9.229 -0.452 18.942 1.00 86.25 190 LYS A N 1
ATOM 1468 C CA . LYS A 1 190 ? -10.646 -0.752 19.181 1.00 86.25 190 LYS A CA 1
ATOM 1469 C C . LYS A 1 190 ? -11.393 -0.910 17.869 1.00 86.25 190 LYS A C 1
ATOM 1471 O O . LYS A 1 190 ? -11.385 -0.023 17.018 1.00 86.25 190 LYS A O 1
ATOM 1476 N N . CYS A 1 191 ? -12.133 -2.002 17.762 1.00 87.38 191 CYS A N 1
ATOM 1477 C CA . CYS A 1 191 ? -13.057 -2.197 16.660 1.00 87.38 191 CYS A CA 1
ATOM 1478 C C . CYS A 1 191 ? -14.233 -1.214 16.765 1.00 87.38 191 CYS A C 1
ATOM 1480 O O . CYS A 1 191 ? -14.652 -0.827 17.863 1.00 87.38 191 CYS A O 1
ATOM 1482 N N . LEU A 1 192 ? -14.766 -0.798 15.619 1.00 86.81 192 LEU A N 1
ATOM 1483 C CA . LEU A 1 192 ? -15.947 0.054 15.567 1.00 86.81 192 LEU A CA 1
ATOM 1484 C C . LEU A 1 192 ? -17.208 -0.776 15.789 1.00 86.81 192 LEU A C 1
ATOM 1486 O O . LEU A 1 192 ? -17.359 -1.863 15.231 1.00 86.81 192 LEU A O 1
ATOM 1490 N N . ILE A 1 193 ? -18.119 -0.232 16.596 1.00 84.62 193 ILE A N 1
ATOM 1491 C CA . ILE A 1 193 ? -19.467 -0.780 16.726 1.00 84.62 193 ILE A CA 1
ATOM 1492 C C . ILE A 1 193 ? -20.247 -0.363 15.489 1.00 84.62 193 ILE A C 1
ATOM 1494 O O . ILE A 1 193 ? -20.242 0.807 15.103 1.00 84.62 193 ILE A O 1
ATOM 1498 N N . ASN A 1 194 ? -20.906 -1.340 14.898 1.00 69.00 194 ASN A N 1
ATOM 1499 C CA . ASN A 1 194 ? -21.644 -1.207 13.667 1.00 69.00 194 ASN A CA 1
ATOM 1500 C C . ASN A 1 194 ? -23.138 -1.159 14.017 1.00 69.00 194 ASN A C 1
ATOM 1502 O O . ASN A 1 194 ? -23.671 -2.182 14.437 1.00 69.00 194 ASN A O 1
ATOM 1506 N N . TRP A 1 195 ? -23.769 0.019 13.949 1.00 52.41 195 TRP A N 1
ATOM 1507 C CA . TRP A 1 195 ? -25.201 0.211 14.237 1.00 52.41 195 TRP A CA 1
ATOM 1508 C C . TRP A 1 195 ? -25.969 0.500 12.955 1.00 52.41 195 TRP A C 1
ATOM 1510 O O . TRP A 1 195 ? -25.455 1.321 12.161 1.00 52.41 195 TRP A O 1
#